Protein AF-A0A935RSI9-F1 (afdb_monomer_lite)

Radius of gyration: 25.26 Å; chains: 1; bounding box: 70×40×63 Å

Foldseek 3Di:
DDDPPPDDPDDDDDPQVVVLVLLLVLLVVLDDPPDDSLVCNLLSLLLLQLLLCVLVVPPCSVVVLVVCVVQQPDDPVSNVSSVVSNVVCCVPPVVPNWHFQDWPPSVDSVDIHTDIDHPVVCVVVVVPPPSHDPPPPDDDDPDDDDDDDDPPPDDPPPQKAFWKKKKKWFDPVLCVLQVDDTDIDIDTHHADPDPPDVVVVVCQVCVVVVVCVVCVPGDPVSDDPDDHVVVSVVGIDMDIDGGDTPNGRDDDDDD

pLDDT: mean 77.93, std 19.99, range [27.8, 98.25]

Structure (mmCIF, N/CA/C/O backbone):
data_AF-A0A935RSI9-F1
#
_entry.id   AF-A0A935RSI9-F1
#
loop_
_atom_site.group_PDB
_atom_site.id
_atom_site.type_symbol
_atom_site.label_atom_id
_atom_site.label_alt_id
_atom_site.label_comp_id
_atom_site.label_asym_id
_atom_site.label_entity_id
_atom_site.label_seq_id
_atom_site.pdbx_PDB_ins_code
_atom_site.Cartn_x
_atom_site.Cartn_y
_atom_site.Cartn_z
_atom_site.occupancy
_atom_site.B_iso_or_equiv
_atom_site.auth_seq_id
_atom_site.auth_comp_id
_atom_site.auth_asym_id
_atom_site.auth_atom_id
_atom_site.pdbx_PDB_model_num
ATOM 1 N N . MET A 1 1 ? 35.477 -0.754 -7.743 1.00 36.16 1 MET A N 1
ATOM 2 C CA . MET A 1 1 ? 34.354 -1.713 -7.75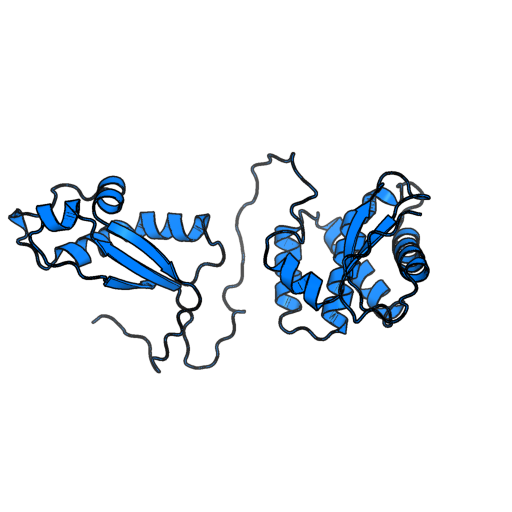9 1.00 36.16 1 MET A CA 1
ATOM 3 C C . MET A 1 1 ? 34.181 -2.275 -6.355 1.00 36.16 1 MET A C 1
ATOM 5 O O . MET A 1 1 ? 35.030 -3.040 -5.909 1.00 36.16 1 MET A O 1
ATOM 9 N N . LYS A 1 2 ? 33.167 -1.821 -5.616 1.00 27.80 2 LYS A N 1
ATOM 10 C CA . LYS A 1 2 ? 32.852 -2.337 -4.279 1.00 27.80 2 LYS A CA 1
ATOM 11 C C . LYS A 1 2 ? 31.510 -3.051 -4.405 1.00 27.80 2 LYS A C 1
ATOM 13 O O . LYS A 1 2 ? 30.514 -2.420 -4.710 1.00 27.80 2 LYS A O 1
ATOM 18 N N . ILE A 1 3 ? 31.543 -4.373 -4.294 1.00 38.75 3 ILE A N 1
ATOM 19 C CA . ILE A 1 3 ? 30.380 -5.244 -4.464 1.00 38.75 3 ILE A CA 1
ATOM 20 C C . ILE A 1 3 ? 29.791 -5.446 -3.072 1.00 38.75 3 ILE A C 1
ATOM 22 O O . ILE A 1 3 ? 30.442 -6.064 -2.223 1.00 38.75 3 ILE A O 1
ATOM 26 N N . VAL A 1 4 ? 28.599 -4.912 -2.816 1.00 37.00 4 VAL A N 1
ATOM 27 C CA . VAL A 1 4 ? 27.857 -5.230 -1.594 1.00 37.00 4 VAL A CA 1
ATOM 28 C C . VAL A 1 4 ? 27.140 -6.549 -1.853 1.00 37.00 4 VAL A C 1
ATOM 30 O O . VAL A 1 4 ? 26.146 -6.612 -2.561 1.00 37.00 4 VAL A O 1
ATOM 33 N N . LYS A 1 5 ? 27.712 -7.646 -1.346 1.00 44.94 5 LYS A N 1
ATOM 34 C CA . LYS A 1 5 ? 27.043 -8.949 -1.342 1.00 44.94 5 LYS A CA 1
ATOM 35 C C . LYS A 1 5 ? 26.021 -8.959 -0.206 1.00 44.94 5 LYS A C 1
ATOM 37 O O . LYS A 1 5 ? 26.388 -9.277 0.926 1.00 44.94 5 LYS A O 1
ATOM 42 N N . GLY A 1 6 ? 24.767 -8.636 -0.512 1.00 38.97 6 GLY A N 1
ATOM 43 C CA . GLY A 1 6 ? 23.625 -9.077 0.287 1.00 38.97 6 GLY A CA 1
ATOM 44 C C . GLY A 1 6 ? 23.599 -10.605 0.262 1.00 38.97 6 GLY A C 1
ATOM 45 O O . GLY A 1 6 ? 23.529 -11.232 -0.791 1.00 38.97 6 GLY A O 1
ATOM 46 N N . GLY A 1 7 ? 23.858 -11.234 1.403 1.00 42.31 7 GLY A N 1
ATOM 47 C CA . GLY A 1 7 ? 24.096 -12.669 1.466 1.00 42.31 7 GLY A CA 1
ATOM 48 C C . GLY A 1 7 ? 22.807 -13.481 1.436 1.00 42.31 7 GLY A C 1
ATOM 49 O O . GLY A 1 7 ? 22.055 -13.429 2.400 1.00 42.31 7 GLY A O 1
ATOM 50 N N . LYS A 1 8 ? 22.654 -14.356 0.436 1.00 39.78 8 LYS A N 1
ATOM 51 C CA . LYS A 1 8 ? 22.055 -15.697 0.575 1.00 39.78 8 LYS A CA 1
ATOM 52 C C . LYS A 1 8 ? 22.530 -16.617 -0.558 1.00 39.78 8 LYS A C 1
ATOM 54 O O . LYS A 1 8 ? 22.840 -16.194 -1.666 1.00 39.78 8 LYS A O 1
ATOM 59 N N . LYS A 1 9 ? 22.701 -17.898 -0.221 1.00 45.12 9 LYS A N 1
ATOM 60 C CA . LYS A 1 9 ? 23.201 -18.962 -1.105 1.00 45.12 9 LYS A CA 1
ATOM 61 C C . LYS A 1 9 ? 22.165 -19.252 -2.197 1.00 45.12 9 LYS A C 1
ATOM 63 O O . LYS A 1 9 ? 21.178 -19.912 -1.904 1.00 45.12 9 LYS A O 1
ATOM 68 N N . GLY A 1 10 ? 22.417 -18.804 -3.424 1.00 41.69 10 GLY A N 1
ATOM 69 C CA . GLY A 1 10 ? 21.566 -19.122 -4.577 1.00 41.69 10 GLY A CA 1
ATOM 70 C C . GLY A 1 10 ? 21.959 -18.435 -5.886 1.00 41.69 10 GLY A C 1
ATOM 71 O O . GLY A 1 10 ? 21.699 -18.989 -6.945 1.00 41.69 10 GLY A O 1
ATOM 72 N N . ALA A 1 11 ? 22.650 -17.291 -5.832 1.00 45.88 11 ALA A N 1
ATOM 73 C CA . ALA A 1 11 ? 23.103 -16.589 -7.033 1.00 45.88 11 ALA A CA 1
ATOM 74 C C . ALA A 1 11 ? 24.284 -17.320 -7.704 1.00 45.88 11 ALA A C 1
ATOM 76 O O . ALA A 1 11 ? 25.458 -17.043 -7.439 1.00 45.88 11 ALA A O 1
ATOM 77 N N . GLU A 1 12 ? 23.973 -18.294 -8.559 1.00 49.53 12 GLU A N 1
ATOM 78 C CA . GLU A 1 12 ? 24.876 -18.733 -9.622 1.00 49.53 12 GLU A CA 1
ATOM 79 C C . GLU A 1 12 ? 25.308 -17.502 -10.434 1.00 49.53 12 GLU A C 1
ATOM 81 O O . GLU A 1 12 ? 24.476 -16.660 -10.735 1.00 49.53 12 GLU A O 1
ATOM 86 N N . ASN A 1 13 ? 26.611 -17.375 -10.717 1.00 50.25 13 ASN A N 1
ATOM 87 C CA . ASN A 1 13 ? 27.292 -16.284 -11.435 1.00 50.25 13 ASN A CA 1
ATOM 88 C C . ASN A 1 13 ? 26.440 -15.518 -12.476 1.00 50.25 13 ASN A C 1
ATOM 90 O O . ASN A 1 13 ? 26.598 -15.719 -13.681 1.00 50.25 13 ASN A O 1
ATOM 94 N N . PHE A 1 14 ? 25.597 -14.584 -12.037 1.00 61.94 14 PHE A N 1
ATOM 95 C CA . PHE A 1 14 ? 25.000 -13.609 -12.935 1.00 61.94 14 PHE A CA 1
ATOM 96 C C . PHE A 1 14 ? 26.084 -12.609 -13.321 1.00 61.94 14 PHE A C 1
ATOM 98 O O . PHE A 1 14 ? 26.815 -12.094 -12.472 1.00 61.94 14 PHE A O 1
ATOM 105 N N . ASP A 1 15 ? 26.227 -12.360 -14.619 1.00 74.19 15 ASP A N 1
ATOM 106 C CA . ASP A 1 15 ? 27.158 -11.356 -15.108 1.00 74.19 15 ASP A CA 1
ATOM 107 C C . ASP A 1 15 ? 26.560 -9.963 -14.884 1.00 74.19 15 ASP A C 1
ATOM 109 O O . ASP A 1 15 ? 25.863 -9.419 -15.737 1.00 74.19 15 ASP A O 1
ATOM 113 N N . TYR A 1 16 ? 26.816 -9.381 -13.713 1.00 67.62 16 TYR A N 1
ATOM 114 C CA . TYR A 1 16 ? 26.380 -8.025 -13.360 1.00 67.62 16 TYR A CA 1
ATOM 115 C C . TYR A 1 16 ? 26.849 -6.969 -14.378 1.00 67.62 16 TYR A C 1
ATOM 117 O O . TYR A 1 16 ? 26.178 -5.952 -14.561 1.00 67.62 16 TYR A O 1
ATOM 125 N N . HIS A 1 17 ? 27.967 -7.207 -15.078 1.00 71.31 17 HIS A N 1
ATOM 126 C CA . HIS A 1 17 ? 28.436 -6.305 -16.129 1.00 71.31 17 HIS A CA 1
ATOM 127 C C . HIS A 1 17 ? 27.453 -6.273 -17.309 1.00 71.31 17 HIS A C 1
ATOM 129 O O . HIS A 1 17 ? 27.202 -5.204 -17.870 1.00 71.31 17 HIS A O 1
ATOM 135 N N . SER A 1 18 ? 26.834 -7.414 -17.624 1.00 86.81 18 SER A N 1
ATOM 136 C CA . SER A 1 18 ? 25.850 -7.525 -18.704 1.00 86.81 18 SER A CA 1
ATOM 137 C C . SER A 1 18 ? 24.551 -6.757 -18.425 1.00 86.81 18 SER A C 1
ATOM 139 O O . SER A 1 18 ? 23.967 -6.211 -19.359 1.00 86.81 18 SER A O 1
ATOM 141 N N . TYR A 1 19 ? 24.137 -6.622 -17.156 1.00 91.88 19 TYR A N 1
ATOM 142 C CA . TYR A 1 19 ? 22.948 -5.841 -16.777 1.00 91.88 19 TYR A CA 1
ATOM 143 C C . TYR A 1 19 ? 23.164 -4.341 -16.968 1.00 91.88 19 TYR A C 1
ATOM 145 O O . TYR A 1 19 ? 22.325 -3.679 -17.575 1.00 91.88 19 TYR A O 1
ATOM 153 N N . LYS A 1 20 ? 24.310 -3.804 -16.524 1.00 91.38 20 LYS A N 1
ATOM 154 C CA . LYS A 1 20 ? 24.647 -2.388 -16.749 1.00 91.38 20 LYS A CA 1
ATOM 155 C C . LYS A 1 20 ? 24.699 -2.064 -18.244 1.00 91.38 20 LYS A C 1
ATOM 157 O O . LYS A 1 20 ? 24.164 -1.044 -18.670 1.00 91.38 20 LYS A O 1
ATOM 162 N N . GLU A 1 21 ? 25.318 -2.928 -19.049 1.00 91.94 21 GLU A N 1
ATOM 163 C CA . GLU A 1 21 ? 25.386 -2.734 -20.503 1.00 91.94 21 GLU A CA 1
ATOM 164 C C . GLU A 1 21 ? 24.009 -2.802 -21.172 1.00 91.94 21 GLU A C 1
ATOM 166 O O . GLU A 1 21 ? 23.698 -1.968 -22.024 1.00 91.94 21 GLU A O 1
ATOM 171 N N . ALA A 1 22 ? 23.165 -3.758 -20.781 1.00 94.19 22 ALA A N 1
ATOM 172 C CA . ALA A 1 22 ? 21.802 -3.866 -21.290 1.00 94.19 22 ALA A CA 1
ATOM 173 C C . ALA A 1 22 ? 20.953 -2.642 -20.918 1.00 94.19 22 ALA A C 1
ATOM 175 O O . ALA A 1 22 ? 20.279 -2.083 -21.785 1.00 94.19 22 ALA A O 1
ATOM 176 N N . PHE A 1 23 ? 21.046 -2.175 -19.673 1.00 93.38 23 PHE A N 1
ATOM 177 C CA . PHE A 1 23 ? 20.362 -0.970 -19.210 1.00 93.38 23 PHE A CA 1
ATOM 178 C C . PHE A 1 23 ? 20.803 0.273 -20.000 1.00 93.38 23 PHE A C 1
ATOM 180 O O . PHE A 1 23 ? 19.971 1.004 -20.537 1.00 93.38 23 PHE A O 1
ATOM 187 N N . LEU A 1 24 ? 22.115 0.449 -20.196 1.00 90.94 24 LEU A N 1
ATOM 188 C CA . LEU A 1 24 ? 22.669 1.506 -21.051 1.00 90.94 24 LEU A CA 1
ATOM 189 C C . LEU A 1 24 ? 22.179 1.423 -22.501 1.00 90.94 24 LEU A C 1
ATOM 191 O O . LEU A 1 24 ? 21.976 2.455 -23.139 1.00 90.94 24 LEU A O 1
ATOM 195 N N . ASN A 1 25 ? 22.001 0.217 -23.043 1.00 91.88 25 ASN A N 1
ATOM 196 C CA . ASN A 1 25 ? 21.489 0.043 -24.401 1.00 91.88 25 ASN A CA 1
ATOM 197 C C . ASN A 1 25 ? 20.027 0.483 -24.529 1.00 91.88 25 ASN A C 1
ATOM 199 O O . ASN A 1 25 ? 19.666 1.035 -25.568 1.00 91.88 25 ASN A O 1
ATOM 203 N N . ILE A 1 26 ? 19.201 0.272 -23.499 1.00 92.69 26 ILE A N 1
ATOM 204 C CA . ILE A 1 26 ? 17.837 0.816 -23.460 1.00 92.69 26 ILE A CA 1
ATOM 205 C C . ILE A 1 26 ? 17.910 2.340 -23.447 1.00 92.69 26 ILE A C 1
ATOM 207 O O . ILE A 1 26 ? 17.354 2.978 -24.335 1.00 92.69 26 ILE A O 1
ATOM 211 N N . LEU A 1 27 ? 18.662 2.925 -22.514 1.00 91.00 27 LEU A N 1
ATOM 212 C CA . LEU A 1 27 ? 18.784 4.380 -22.405 1.00 91.00 27 LEU A CA 1
ATOM 213 C C . LEU A 1 27 ? 19.213 5.015 -23.732 1.00 91.00 27 LEU A C 1
ATOM 215 O O . LEU A 1 27 ? 18.520 5.885 -24.249 1.00 91.00 27 LEU A O 1
ATOM 219 N N . LYS A 1 28 ? 20.280 4.510 -24.360 1.00 89.81 28 LYS A N 1
ATOM 220 C CA . LYS A 1 28 ? 20.786 5.021 -25.647 1.00 89.81 28 LYS A CA 1
ATOM 221 C C . LYS A 1 28 ? 19.795 4.879 -26.802 1.00 89.81 28 LYS A C 1
ATOM 223 O O . LYS A 1 28 ? 19.818 5.699 -27.717 1.00 89.81 28 LYS A O 1
ATOM 228 N N . GLN A 1 29 ? 18.958 3.842 -26.793 1.00 91.88 29 GLN A N 1
ATOM 229 C CA . GLN A 1 29 ? 17.949 3.625 -27.831 1.00 91.88 29 GLN A CA 1
ATOM 230 C C . GLN A 1 29 ? 16.860 4.707 -27.805 1.00 91.88 29 GLN A C 1
ATOM 232 O O . GLN A 1 29 ? 16.327 5.061 -28.859 1.00 91.88 29 GLN A O 1
ATOM 237 N N . PHE A 1 30 ? 16.541 5.223 -26.618 1.00 88.94 30 PHE A N 1
ATOM 238 C CA . PHE A 1 30 ? 15.450 6.173 -26.397 1.00 88.94 30 PHE A CA 1
ATOM 239 C C . PHE A 1 30 ? 15.925 7.593 -26.054 1.00 88.94 30 PHE A C 1
ATOM 241 O O . PHE A 1 30 ? 15.125 8.528 -26.059 1.00 88.94 30 PHE A O 1
ATOM 248 N N . GLN A 1 31 ? 17.227 7.780 -25.832 1.00 84.12 31 GLN A N 1
ATOM 249 C CA . GLN A 1 31 ? 17.843 9.081 -25.615 1.00 84.12 31 GLN A CA 1
ATOM 250 C C . GLN A 1 31 ? 17.699 9.956 -26.864 1.00 84.12 31 GLN A C 1
ATOM 252 O O . GLN A 1 31 ? 18.129 9.608 -27.972 1.00 84.12 31 GLN A O 1
ATOM 257 N N . LYS A 1 32 ? 17.140 11.154 -26.691 1.00 75.00 32 LYS A N 1
ATOM 258 C CA . LYS A 1 32 ? 17.228 12.181 -27.727 1.00 75.00 32 LYS A CA 1
ATOM 259 C C . LYS A 1 32 ? 18.635 12.756 -27.748 1.00 75.00 32 LYS A C 1
ATOM 261 O O . LYS A 1 32 ? 19.222 13.014 -26.710 1.00 75.00 32 LYS A O 1
ATOM 266 N N . LYS A 1 33 ? 19.144 13.079 -28.940 1.00 60.97 33 LYS A N 1
ATOM 267 C CA . LYS A 1 33 ? 20.503 13.626 -29.144 1.00 60.97 33 LYS A CA 1
ATOM 268 C C . LYS A 1 33 ? 20.854 14.884 -28.324 1.00 60.97 33 LYS A C 1
ATOM 270 O O . LYS A 1 33 ? 22.019 15.265 -28.327 1.00 60.97 33 LYS A O 1
ATOM 275 N N . SER A 1 34 ? 19.878 15.559 -27.718 1.00 49.78 34 SER A N 1
ATOM 276 C CA . SER A 1 34 ? 20.039 16.806 -26.962 1.00 49.78 34 SER A CA 1
ATOM 277 C C . SER A 1 34 ? 19.825 16.671 -25.450 1.00 49.78 34 SER A C 1
ATOM 279 O O . SER A 1 34 ? 19.989 17.670 -24.761 1.00 49.78 34 SER A O 1
ATOM 281 N N . GLU A 1 35 ? 19.431 15.498 -24.952 1.00 64.50 35 GLU A N 1
ATOM 282 C CA . GLU A 1 35 ? 19.082 15.256 -23.542 1.00 64.50 35 GLU A CA 1
ATOM 283 C C . GLU A 1 35 ? 20.120 14.273 -22.946 1.00 64.50 35 GLU A C 1
ATOM 285 O O . GLU A 1 35 ? 20.476 13.297 -23.624 1.00 64.50 35 GLU A O 1
ATOM 290 N N . PRO A 1 36 ? 20.674 14.516 -21.741 1.00 60.72 36 PRO A N 1
ATOM 291 C CA . PRO A 1 36 ? 21.531 13.544 -21.065 1.00 60.72 36 PRO A CA 1
ATOM 292 C C . PRO A 1 36 ? 20.755 12.246 -20.790 1.00 60.72 36 PRO A C 1
ATOM 294 O O . PRO A 1 36 ? 19.542 12.245 -20.590 1.00 60.72 36 PRO A O 1
ATOM 297 N N . ALA A 1 37 ? 21.446 11.109 -20.825 1.00 61.34 37 ALA A N 1
ATOM 298 C CA . ALA A 1 37 ? 20.848 9.795 -20.609 1.00 61.34 37 ALA A CA 1
ATOM 299 C C . ALA A 1 37 ? 20.270 9.665 -19.192 1.00 61.34 37 ALA A C 1
ATOM 301 O O . ALA A 1 37 ? 19.309 8.919 -19.003 1.00 61.34 37 ALA A O 1
ATOM 302 N N . THR A 1 38 ? 20.828 10.412 -18.234 1.00 64.00 38 THR A N 1
ATOM 303 C CA . THR A 1 38 ? 20.414 10.447 -16.823 1.00 64.00 38 THR A CA 1
ATOM 304 C C . THR A 1 38 ? 18.968 10.895 -16.626 1.00 64.00 38 THR A C 1
ATOM 306 O O . THR A 1 38 ? 18.302 10.373 -15.736 1.00 64.00 38 THR A O 1
ATOM 309 N N . GLU A 1 39 ? 18.431 11.752 -17.505 1.00 71.12 39 GLU A N 1
ATOM 310 C CA . GLU A 1 39 ? 17.036 12.226 -17.424 1.00 71.12 39 GLU A CA 1
ATOM 311 C C . GLU A 1 39 ? 16.015 11.081 -17.480 1.00 71.12 39 GLU A C 1
ATOM 313 O O . GLU A 1 39 ? 14.921 11.197 -16.940 1.00 71.12 39 GLU A O 1
ATOM 318 N N . ASN A 1 40 ? 16.372 9.948 -18.093 1.00 83.31 40 ASN A N 1
ATOM 319 C CA . ASN A 1 40 ? 15.458 8.820 -18.268 1.00 83.31 40 ASN A CA 1
ATOM 320 C C . ASN A 1 40 ? 15.768 7.631 -17.347 1.00 83.31 40 ASN A C 1
ATOM 322 O O . ASN A 1 40 ? 15.228 6.547 -17.571 1.00 83.31 40 ASN A O 1
ATOM 326 N N . PHE A 1 41 ? 16.639 7.786 -16.343 1.00 89.56 41 PHE A N 1
ATOM 327 C CA . PHE A 1 41 ? 17.024 6.667 -15.473 1.00 89.56 41 PHE A CA 1
ATOM 328 C C . PHE A 1 41 ? 15.825 6.112 -14.709 1.00 89.56 41 PHE A C 1
ATOM 330 O O . PHE A 1 41 ? 15.586 4.909 -14.777 1.00 89.56 41 PHE A O 1
ATOM 337 N N . HIS A 1 42 ? 15.035 6.978 -14.071 1.00 88.50 42 HIS A N 1
ATOM 338 C CA . HIS A 1 42 ? 13.844 6.565 -13.327 1.00 88.50 42 HIS A CA 1
ATOM 339 C C . HIS A 1 42 ? 12.842 5.821 -14.238 1.00 88.50 42 HIS A C 1
ATOM 341 O O . HIS A 1 42 ? 12.461 4.685 -13.950 1.00 88.50 42 HIS A O 1
ATOM 347 N N . VAL A 1 43 ? 12.526 6.378 -15.419 1.00 91.88 43 VAL A N 1
ATOM 348 C CA . VAL A 1 43 ? 11.653 5.742 -16.427 1.00 91.88 43 VAL A CA 1
ATOM 349 C C . VAL A 1 43 ? 12.188 4.371 -16.852 1.00 91.88 43 VAL A C 1
ATOM 351 O O . VAL A 1 43 ? 11.430 3.405 -16.967 1.00 91.88 43 VAL A O 1
ATOM 354 N N . ALA A 1 44 ? 13.498 4.267 -17.084 1.00 93.69 44 ALA A N 1
ATOM 355 C CA . ALA A 1 44 ? 14.133 3.035 -17.528 1.00 93.69 44 ALA A CA 1
ATOM 356 C C . ALA A 1 44 ? 14.161 1.958 -16.433 1.00 93.69 44 ALA A C 1
ATOM 358 O O . ALA A 1 44 ? 14.014 0.779 -16.761 1.00 93.69 44 ALA A O 1
ATOM 359 N N . VAL A 1 45 ? 14.318 2.330 -15.155 1.00 94.19 45 VAL A N 1
ATOM 360 C CA . VAL A 1 45 ? 14.218 1.400 -14.013 1.00 94.19 45 VAL A CA 1
ATOM 361 C C . VAL A 1 45 ? 12.813 0.819 -13.931 1.00 94.19 45 VAL A C 1
ATOM 363 O O . VAL A 1 45 ? 12.655 -0.405 -13.931 1.00 94.19 45 VAL A O 1
ATOM 366 N N . ILE A 1 46 ? 11.795 1.683 -13.962 1.00 93.31 46 ILE A N 1
ATOM 367 C CA . ILE A 1 46 ? 10.386 1.271 -13.955 1.00 93.31 46 ILE A CA 1
ATOM 368 C C . ILE A 1 46 ? 10.118 0.318 -15.128 1.00 93.31 46 ILE A C 1
ATOM 370 O O . ILE A 1 46 ? 9.621 -0.795 -14.936 1.00 93.31 46 ILE A O 1
ATOM 374 N N . ALA A 1 47 ? 10.534 0.698 -16.340 1.00 95.12 47 ALA A N 1
ATOM 375 C CA . ALA A 1 47 ? 10.360 -0.128 -17.532 1.00 95.12 47 ALA A CA 1
ATOM 376 C C . ALA A 1 47 ? 11.079 -1.486 -17.434 1.00 95.12 47 ALA A C 1
ATOM 378 O O . ALA A 1 47 ? 10.561 -2.515 -17.886 1.00 95.12 47 ALA A O 1
ATOM 379 N N . TRP A 1 48 ? 12.276 -1.514 -16.843 1.00 96.25 48 TRP A N 1
ATOM 380 C CA . TRP A 1 48 ? 13.038 -2.743 -16.643 1.00 96.25 48 TRP A CA 1
ATOM 381 C C . TRP A 1 48 ? 12.294 -3.722 -15.736 1.00 96.25 48 TRP A C 1
ATOM 383 O O . TRP A 1 48 ? 12.136 -4.899 -16.094 1.00 96.25 48 TRP A O 1
ATOM 393 N N . ASN A 1 49 ? 11.820 -3.224 -14.593 1.00 95.00 49 ASN A N 1
ATOM 394 C CA . ASN A 1 49 ? 11.147 -4.010 -13.565 1.00 95.00 49 ASN A CA 1
ATOM 395 C C . ASN A 1 49 ? 9.772 -4.490 -14.039 1.00 95.00 49 ASN A C 1
ATOM 397 O O . ASN A 1 49 ? 9.495 -5.687 -13.972 1.00 95.00 49 ASN A O 1
ATOM 401 N N . ILE A 1 50 ? 8.965 -3.619 -14.650 1.00 94.00 50 ILE A N 1
ATOM 402 C CA . ILE A 1 50 ? 7.685 -4.008 -15.265 1.00 94.00 50 ILE A CA 1
ATOM 403 C C . ILE A 1 50 ? 7.890 -5.079 -16.338 1.00 94.00 50 ILE A C 1
ATOM 405 O O . ILE A 1 50 ? 7.152 -6.067 -16.394 1.00 94.00 50 ILE A O 1
ATOM 409 N N . GLY A 1 51 ? 8.915 -4.931 -17.181 1.00 95.00 51 GLY A N 1
ATOM 410 C CA . GLY A 1 51 ? 9.209 -5.934 -18.196 1.00 95.00 51 GLY A CA 1
ATOM 411 C C . GLY A 1 51 ? 9.592 -7.293 -17.604 1.00 95.00 51 GLY A C 1
ATOM 412 O O . GLY A 1 51 ? 9.187 -8.317 -18.153 1.00 95.00 51 GLY A O 1
ATOM 413 N N . ASN A 1 52 ? 10.295 -7.329 -16.468 1.00 94.06 52 ASN A N 1
ATOM 414 C CA . ASN A 1 52 ? 10.564 -8.577 -15.745 1.00 94.06 52 ASN A CA 1
ATOM 415 C C . ASN A 1 52 ? 9.294 -9.252 -15.244 1.00 94.06 52 ASN A C 1
ATOM 417 O O . ASN A 1 52 ? 9.108 -10.446 -15.483 1.00 94.06 52 ASN A O 1
ATOM 421 N N . ILE A 1 53 ? 8.408 -8.484 -14.617 1.00 91.19 53 ILE A N 1
ATOM 422 C CA . ILE A 1 53 ? 7.144 -8.988 -14.067 1.00 91.19 53 ILE A CA 1
ATOM 423 C C . ILE A 1 53 ? 6.302 -9.600 -15.185 1.00 91.19 53 ILE A C 1
ATOM 425 O O . ILE A 1 53 ? 5.832 -10.735 -15.064 1.00 91.19 53 ILE A O 1
ATOM 429 N N . LYS A 1 54 ? 6.204 -8.901 -16.325 1.00 92.25 54 LYS A N 1
ATOM 430 C CA . LYS A 1 54 ? 5.487 -9.398 -17.505 1.00 92.25 54 LYS A CA 1
ATOM 431 C C . LYS A 1 54 ? 6.044 -10.726 -18.010 1.00 92.25 54 LYS A C 1
ATOM 433 O O . LYS A 1 54 ? 5.283 -11.634 -18.333 1.00 92.25 54 LYS A O 1
ATOM 438 N N . MET A 1 55 ? 7.367 -10.848 -18.104 1.00 91.62 55 MET A N 1
ATOM 439 C CA . MET A 1 55 ? 8.014 -12.067 -18.601 1.00 91.62 55 MET A CA 1
ATOM 440 C C . MET A 1 55 ? 7.900 -13.244 -17.637 1.00 91.62 55 MET A C 1
ATOM 442 O O . MET A 1 55 ? 7.864 -14.388 -18.084 1.00 91.62 55 MET A O 1
ATOM 446 N N . GLN A 1 56 ? 7.856 -12.974 -16.334 1.00 86.88 56 GLN A N 1
ATOM 447 C CA . GLN A 1 56 ? 7.707 -14.001 -15.305 1.00 86.88 56 GLN A CA 1
ATOM 448 C C . GLN A 1 56 ? 6.256 -14.486 -15.168 1.00 86.88 56 GLN A C 1
ATOM 450 O O . GLN A 1 56 ? 6.007 -15.474 -14.482 1.00 86.88 56 GLN A O 1
ATOM 455 N N . GLY A 1 57 ? 5.309 -13.847 -15.866 1.00 86.31 57 GLY A N 1
ATOM 456 C CA . GLY A 1 57 ? 3.910 -14.265 -15.890 1.00 86.31 57 GLY A CA 1
ATOM 457 C C . GLY A 1 57 ? 3.213 -14.055 -14.551 1.00 86.31 57 GLY A C 1
ATOM 458 O O . GLY A 1 57 ? 2.332 -14.836 -14.194 1.00 86.31 57 GLY A O 1
ATOM 459 N N . VAL A 1 58 ? 3.631 -13.031 -13.801 1.00 79.25 58 VAL A N 1
ATOM 460 C CA . VAL A 1 58 ? 3.004 -12.676 -12.527 1.00 79.25 58 VAL A CA 1
ATOM 461 C C . VAL A 1 58 ? 1.545 -12.276 -12.791 1.00 79.25 58 VAL A C 1
ATOM 463 O O . VAL A 1 58 ? 1.302 -11.415 -13.644 1.00 79.25 58 VAL A O 1
ATOM 466 N N . PRO A 1 59 ? 0.565 -12.899 -12.111 1.00 78.19 59 PRO A N 1
ATOM 467 C CA . PRO A 1 59 ? -0.835 -12.503 -12.218 1.00 78.19 59 PRO A CA 1
ATOM 468 C C . PRO A 1 59 ? -1.038 -11.032 -11.831 1.00 78.19 59 PRO A C 1
ATOM 470 O O . PRO A 1 59 ? -0.365 -10.534 -10.935 1.00 78.19 59 PRO A O 1
ATOM 473 N N . GLY A 1 60 ? -1.985 -10.347 -12.478 1.00 75.69 60 GLY A N 1
ATOM 474 C CA . GLY A 1 60 ? -2.286 -8.943 -12.169 1.00 75.69 60 GLY A CA 1
ATOM 475 C C . GLY A 1 60 ? -1.338 -7.934 -12.822 1.00 75.69 60 GLY A C 1
ATOM 476 O O . GLY A 1 60 ? -1.204 -6.816 -12.334 1.00 75.69 60 GLY A O 1
ATOM 477 N N . PHE A 1 61 ? -0.689 -8.298 -13.932 1.00 81.19 61 PHE A N 1
ATOM 478 C CA . PHE A 1 61 ? 0.171 -7.382 -14.684 1.00 81.19 61 PHE A CA 1
ATOM 479 C C . PHE A 1 61 ? -0.563 -6.100 -15.114 1.00 81.19 61 PHE A C 1
ATOM 481 O O . PHE A 1 61 ? 0.002 -5.011 -15.043 1.00 81.19 61 PHE A O 1
ATOM 488 N N . GLU A 1 62 ? -1.822 -6.215 -15.541 1.00 82.00 62 GLU A N 1
ATOM 489 C CA . GLU A 1 62 ? -2.657 -5.074 -15.921 1.00 82.00 62 GLU A CA 1
ATOM 490 C C . GLU A 1 62 ? -2.905 -4.133 -14.737 1.00 82.00 62 GLU A C 1
ATOM 492 O O . GLU A 1 62 ? -2.800 -2.920 -14.895 1.00 82.00 62 GLU A O 1
ATOM 497 N N . PHE A 1 63 ? -3.166 -4.694 -13.552 1.00 77.31 63 PHE A N 1
ATOM 498 C CA . PHE A 1 63 ? -3.334 -3.920 -12.325 1.00 77.31 63 PHE A CA 1
ATOM 499 C C . PHE A 1 63 ? -2.041 -3.188 -11.960 1.00 77.31 63 PHE A C 1
ATOM 501 O O . PHE A 1 63 ? -2.062 -1.980 -11.770 1.00 77.31 63 PHE A O 1
ATOM 508 N N . LEU A 1 64 ? -0.899 -3.883 -11.979 1.00 81.75 64 LEU A N 1
ATOM 509 C CA . LEU A 1 64 ? 0.401 -3.264 -11.714 1.00 81.75 64 LEU A CA 1
ATOM 510 C C . LEU A 1 64 ? 0.713 -2.118 -12.687 1.00 81.75 64 LEU A C 1
ATOM 512 O O . LEU A 1 64 ? 1.263 -1.096 -12.278 1.00 81.75 64 LEU A O 1
ATOM 516 N N . MET A 1 65 ? 0.389 -2.284 -13.972 1.00 84.75 65 MET A N 1
ATOM 517 C CA . MET A 1 65 ? 0.541 -1.217 -14.960 1.00 84.75 65 MET A CA 1
ATOM 518 C C . MET A 1 65 ? -0.296 0.005 -14.580 1.00 84.75 65 MET A C 1
ATOM 520 O O . MET A 1 65 ? 0.215 1.119 -14.640 1.00 84.75 65 MET A O 1
ATOM 524 N N . GLU A 1 66 ? -1.548 -0.179 -14.165 1.00 81.69 66 GLU A N 1
ATOM 525 C CA . GLU A 1 66 ? -2.389 0.950 -13.763 1.00 81.69 66 GLU A CA 1
ATOM 526 C C . GLU A 1 66 ? -1.893 1.593 -12.461 1.00 81.69 66 GLU A C 1
ATOM 528 O O . GLU A 1 66 ? -1.715 2.806 -12.428 1.00 81.69 66 GLU A O 1
ATOM 533 N N . THR A 1 67 ? -1.542 0.801 -11.441 1.00 81.44 67 THR A N 1
ATOM 534 C CA . THR A 1 67 ? -0.960 1.318 -10.190 1.00 81.44 67 THR A CA 1
ATOM 535 C C . THR A 1 67 ? 0.321 2.097 -10.453 1.00 81.44 67 THR A C 1
ATOM 537 O O . THR A 1 67 ? 0.494 3.190 -9.927 1.00 81.44 67 THR A O 1
ATOM 540 N N . THR A 1 68 ? 1.204 1.589 -11.320 1.00 84.00 68 THR A N 1
ATOM 541 C CA . THR A 1 68 ? 2.431 2.317 -11.668 1.00 84.00 68 THR A CA 1
ATOM 542 C C . THR A 1 68 ? 2.088 3.638 -12.345 1.00 84.00 68 THR A C 1
ATOM 544 O O . THR A 1 68 ? 2.706 4.655 -12.047 1.00 84.00 68 THR A O 1
ATOM 547 N N . LYS A 1 69 ? 1.100 3.661 -13.244 1.00 83.69 69 LYS A N 1
ATOM 548 C CA . LYS A 1 69 ? 0.676 4.890 -13.926 1.00 83.69 69 LYS A CA 1
ATOM 549 C C . LYS A 1 69 ? 0.206 5.961 -12.947 1.00 83.69 69 LYS A C 1
ATOM 551 O O . LYS A 1 69 ? 0.473 7.132 -13.191 1.00 83.69 69 LYS A O 1
ATOM 556 N N . THR A 1 70 ? -0.472 5.561 -11.874 1.00 81.38 70 THR A N 1
ATOM 557 C CA . THR A 1 70 ? -0.981 6.483 -10.855 1.00 81.38 70 THR A CA 1
ATOM 558 C C 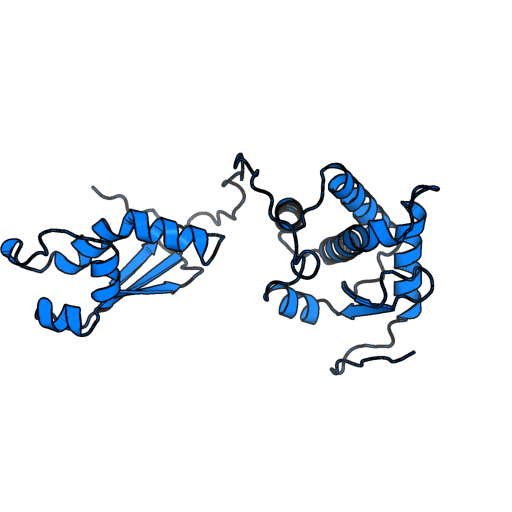. THR A 1 70 ? 0.078 6.875 -9.826 1.00 81.38 70 THR A C 1
ATOM 560 O O . THR A 1 70 ? 0.097 8.026 -9.413 1.00 81.38 70 THR A O 1
ATOM 563 N N . SER A 1 71 ? 0.971 5.961 -9.426 1.00 80.50 71 SER A N 1
ATOM 564 C CA . SER A 1 71 ? 1.896 6.185 -8.302 1.00 80.50 71 SER A CA 1
ATOM 565 C C . SER A 1 71 ? 3.289 6.681 -8.695 1.00 80.50 71 SER A C 1
ATOM 567 O O . SER A 1 71 ? 4.008 7.192 -7.852 1.00 80.50 71 SER A O 1
ATOM 569 N N . SER A 1 72 ? 3.712 6.517 -9.951 1.00 78.31 72 SER A N 1
ATOM 570 C CA . SER A 1 72 ? 5.101 6.800 -10.363 1.00 78.31 72 SER A CA 1
ATOM 571 C C . SER A 1 72 ? 5.427 8.274 -10.619 1.00 78.31 72 SER A C 1
ATOM 573 O O . SER A 1 72 ? 6.550 8.570 -11.016 1.00 78.31 72 SER A O 1
ATOM 575 N N . GLY A 1 73 ? 4.452 9.183 -10.513 1.00 82.56 73 GLY A N 1
ATOM 576 C CA . GLY A 1 73 ? 4.634 10.603 -10.849 1.00 82.56 73 GLY A CA 1
ATOM 577 C C . GLY A 1 73 ? 4.916 10.886 -12.336 1.00 82.56 73 GLY A C 1
ATOM 578 O O . GLY A 1 73 ? 5.125 12.034 -12.721 1.00 82.56 73 GLY A O 1
ATOM 579 N N . LEU A 1 74 ? 4.909 9.865 -13.206 1.00 82.62 74 LEU A N 1
ATOM 580 C CA . LEU A 1 74 ? 5.283 10.016 -14.611 1.00 82.62 74 LEU A CA 1
ATOM 581 C C . LEU A 1 74 ? 4.291 10.893 -15.381 1.00 82.62 74 LEU A C 1
ATOM 583 O O . LEU A 1 74 ? 3.083 10.642 -15.422 1.00 82.62 74 LEU A O 1
ATOM 587 N N . THR A 1 75 ? 4.813 11.851 -16.147 1.00 87.31 75 THR A N 1
ATOM 588 C CA . THR A 1 75 ? 3.994 12.598 -17.104 1.00 87.31 75 THR A CA 1
ATOM 589 C C . THR A 1 75 ? 3.454 11.670 -18.197 1.00 87.31 75 THR A C 1
ATOM 591 O O . THR A 1 75 ? 4.037 10.641 -18.538 1.00 87.31 75 THR A O 1
ATOM 594 N N . LYS A 1 76 ? 2.387 12.082 -18.894 1.00 85.94 76 LYS A N 1
ATOM 595 C CA . LYS A 1 76 ? 1.837 11.329 -20.043 1.00 85.94 76 LYS A CA 1
ATOM 596 C C . LYS A 1 76 ? 2.883 10.974 -21.114 1.00 85.94 76 LYS A C 1
ATOM 598 O O . LYS A 1 76 ? 2.754 9.961 -21.805 1.00 85.94 76 LYS A O 1
ATOM 603 N N . LYS A 1 77 ? 3.895 11.829 -21.300 1.00 87.19 77 LYS A N 1
ATOM 604 C CA . LYS A 1 77 ? 4.986 11.600 -22.257 1.00 87.19 77 LYS A CA 1
ATOM 605 C C . LYS A 1 77 ? 5.947 10.528 -21.741 1.00 87.19 77 LYS A C 1
ATOM 607 O O . LYS A 1 77 ? 6.320 9.655 -22.523 1.00 87.19 77 LYS A O 1
ATOM 612 N N . GLU A 1 78 ? 6.323 10.585 -20.468 1.00 88.19 78 GLU A N 1
ATOM 613 C CA . GLU A 1 78 ? 7.193 9.585 -19.839 1.00 88.19 78 GLU A CA 1
ATOM 614 C C . GLU A 1 78 ? 6.493 8.241 -19.698 1.00 88.19 78 GLU A C 1
ATOM 616 O O . GLU A 1 78 ? 7.100 7.219 -19.987 1.00 88.19 78 GLU A O 1
ATOM 621 N N . TRP A 1 79 ? 5.195 8.230 -19.395 1.00 89.06 79 TRP A N 1
ATOM 622 C CA . TRP A 1 79 ? 4.388 7.013 -19.386 1.00 89.06 79 TRP A CA 1
ATOM 623 C C . TRP A 1 79 ? 4.447 6.278 -20.728 1.00 89.06 79 TRP A C 1
ATOM 625 O O . TRP A 1 79 ? 4.707 5.076 -20.796 1.00 89.06 79 TRP A O 1
ATOM 635 N N . LYS A 1 80 ? 4.266 7.012 -21.832 1.00 90.00 80 LYS A N 1
ATOM 636 C CA . LYS A 1 80 ? 4.379 6.436 -23.175 1.00 90.00 80 LYS A CA 1
ATOM 637 C C . LYS A 1 80 ? 5.797 5.924 -23.454 1.00 90.00 80 LYS A C 1
ATOM 639 O O . LYS A 1 80 ? 5.951 4.848 -24.026 1.00 90.00 80 LYS A O 1
ATOM 644 N N . LEU A 1 81 ? 6.820 6.676 -23.047 1.00 91.62 81 LEU A N 1
ATOM 645 C CA . LEU A 1 81 ? 8.217 6.261 -23.183 1.00 91.62 81 LEU A CA 1
ATOM 646 C C . LEU A 1 81 ? 8.508 4.980 -22.386 1.00 91.62 81 LEU A C 1
ATOM 648 O O . LEU A 1 81 ? 9.131 4.064 -22.918 1.00 91.62 81 LEU A O 1
ATOM 652 N N . MET A 1 82 ? 8.010 4.888 -21.153 1.00 94.06 82 MET A N 1
ATOM 653 C CA . MET A 1 82 ? 8.117 3.713 -20.291 1.00 94.06 82 MET A CA 1
ATOM 654 C C . MET A 1 82 ? 7.530 2.480 -20.986 1.00 94.06 82 MET A C 1
ATOM 656 O O . MET A 1 82 ? 8.203 1.456 -21.086 1.00 94.06 82 MET A O 1
ATOM 660 N N . GLN A 1 83 ? 6.325 2.589 -21.561 1.00 94.00 83 GLN A N 1
ATOM 661 C CA . GLN A 1 83 ? 5.692 1.492 -22.305 1.00 94.00 83 GLN A CA 1
ATOM 662 C C . GLN A 1 83 ? 6.548 1.019 -23.495 1.00 94.00 83 GLN A C 1
ATOM 664 O O . GLN A 1 83 ? 6.742 -0.184 -23.684 1.00 94.00 83 GLN A O 1
ATOM 669 N N . GLU A 1 84 ? 7.110 1.951 -24.271 1.00 95.25 84 GLU A N 1
ATOM 670 C CA . GLU A 1 84 ? 8.010 1.629 -25.387 1.00 95.25 84 GLU A CA 1
ATOM 671 C C . GLU A 1 84 ? 9.308 0.948 -24.898 1.00 95.25 84 GLU A C 1
ATOM 673 O O . GLU A 1 84 ? 9.784 -0.019 -25.509 1.00 95.25 84 GLU A O 1
ATOM 678 N N . MET A 1 85 ? 9.858 1.395 -23.763 1.00 95.81 85 MET A N 1
ATOM 679 C CA . MET A 1 85 ? 11.026 0.783 -23.125 1.00 95.81 85 MET A CA 1
ATOM 680 C C . MET A 1 85 ? 10.733 -0.632 -22.607 1.00 95.81 85 MET A C 1
ATOM 682 O O . MET A 1 85 ? 11.574 -1.515 -22.790 1.00 95.81 85 MET A O 1
ATOM 686 N N . VAL A 1 86 ? 9.552 -0.883 -22.025 1.00 95.19 86 VAL A N 1
ATOM 687 C CA . VAL A 1 86 ? 9.114 -2.223 -21.582 1.00 95.19 86 VAL A CA 1
ATOM 688 C C . VAL A 1 86 ? 9.111 -3.193 -22.760 1.00 95.19 86 VAL A C 1
ATOM 690 O O . VAL A 1 86 ? 9.697 -4.276 -22.680 1.00 95.19 86 VAL A O 1
ATOM 693 N N . GLU A 1 87 ? 8.492 -2.810 -23.878 1.00 95.88 87 GLU A N 1
ATOM 694 C CA . GLU A 1 87 ? 8.432 -3.651 -25.077 1.00 95.88 87 GLU A CA 1
ATOM 695 C C . GLU A 1 87 ? 9.826 -3.951 -25.635 1.00 95.88 87 GLU A C 1
ATOM 697 O O . GLU A 1 87 ? 10.145 -5.105 -25.947 1.00 95.88 87 GLU A O 1
ATOM 702 N N . TYR A 1 88 ? 10.680 -2.928 -25.723 1.00 96.25 88 TYR A N 1
ATOM 703 C CA . TYR A 1 88 ? 12.059 -3.091 -26.173 1.00 96.25 88 TYR A CA 1
ATOM 704 C C . TYR A 1 88 ? 12.843 -4.025 -25.244 1.00 96.25 88 TYR A C 1
ATOM 706 O O . TYR A 1 88 ? 13.507 -4.959 -25.705 1.00 96.25 88 TYR A O 1
ATOM 714 N N . ARG A 1 89 ? 12.714 -3.837 -23.930 1.00 94.75 89 ARG A N 1
ATOM 715 C CA . ARG A 1 89 ? 13.378 -4.654 -22.915 1.00 94.75 89 ARG A CA 1
ATOM 716 C C . ARG A 1 89 ? 12.962 -6.120 -22.988 1.00 94.75 89 ARG A C 1
ATOM 718 O O . ARG A 1 89 ? 13.822 -6.999 -22.942 1.00 94.75 89 ARG A O 1
ATOM 725 N N . ILE A 1 90 ? 11.671 -6.405 -23.144 1.00 95.25 90 ILE A N 1
ATOM 726 C CA . ILE A 1 90 ? 11.164 -7.780 -23.292 1.00 95.25 90 ILE A CA 1
ATOM 727 C C . ILE A 1 90 ? 11.698 -8.417 -24.575 1.00 95.25 90 ILE A C 1
ATOM 729 O O . ILE A 1 90 ? 12.106 -9.576 -24.572 1.00 95.25 90 ILE A O 1
ATOM 733 N N . LYS A 1 91 ? 11.730 -7.659 -25.673 1.00 96.69 91 LYS A N 1
ATOM 734 C CA . LYS A 1 91 ? 12.170 -8.161 -26.977 1.00 96.69 91 LYS A CA 1
ATOM 735 C C . LYS A 1 91 ? 13.669 -8.462 -27.035 1.00 96.69 91 LYS A C 1
ATOM 737 O O . LYS A 1 91 ? 14.064 -9.403 -27.721 1.00 96.69 91 LYS A O 1
ATOM 742 N N . HIS A 1 92 ? 14.495 -7.652 -26.374 1.00 96.25 92 HIS A N 1
ATOM 743 C CA . HIS A 1 92 ? 15.952 -7.690 -26.536 1.00 96.25 92 HIS A CA 1
ATOM 744 C C . HIS A 1 92 ? 16.706 -8.313 -25.355 1.00 96.25 92 HIS A C 1
ATOM 746 O O . HIS A 1 92 ? 17.807 -8.821 -25.558 1.00 96.25 92 HIS A O 1
ATOM 752 N N . PHE A 1 93 ? 16.121 -8.324 -24.153 1.00 95.12 93 PHE A N 1
ATOM 753 C CA . PHE A 1 93 ? 16.787 -8.760 -22.917 1.00 95.12 93 PHE A CA 1
ATOM 754 C C . PHE A 1 93 ? 15.942 -9.776 -22.134 1.00 95.12 93 PHE A C 1
ATOM 756 O O . PHE A 1 93 ? 15.861 -9.741 -20.904 1.00 95.12 93 PHE A O 1
ATOM 763 N N . SER A 1 94 ? 15.281 -10.699 -22.838 1.00 92.88 94 SER A N 1
ATOM 764 C CA . SER A 1 94 ? 14.364 -11.670 -22.223 1.00 92.88 94 SER A CA 1
ATOM 765 C C . SER A 1 94 ? 15.035 -12.684 -21.289 1.00 92.88 94 SER A C 1
ATOM 767 O O . SER A 1 94 ? 14.368 -13.346 -20.504 1.00 92.88 94 SER A O 1
ATOM 769 N N . ASN A 1 95 ? 16.356 -12.829 -21.379 1.00 92.56 95 ASN A N 1
ATOM 770 C CA . ASN A 1 95 ? 17.170 -13.745 -20.580 1.00 92.56 95 ASN A CA 1
ATOM 771 C C . ASN A 1 95 ? 17.754 -13.104 -19.308 1.00 92.56 95 ASN A C 1
ATOM 773 O O . ASN A 1 95 ? 18.594 -13.722 -18.657 1.00 92.56 95 ASN A O 1
ATOM 777 N N . MET A 1 96 ? 17.351 -11.878 -18.974 1.00 94.50 96 MET A N 1
ATOM 778 C CA . MET A 1 96 ? 17.836 -11.131 -17.813 1.00 94.50 96 MET A CA 1
ATOM 779 C C . MET A 1 96 ? 16.701 -10.957 -16.795 1.00 94.50 96 MET A C 1
ATOM 781 O O . MET A 1 96 ? 16.004 -9.952 -16.871 1.00 94.50 96 MET A O 1
ATOM 785 N N . PRO A 1 97 ? 16.453 -11.931 -15.897 1.00 93.69 97 PRO A N 1
ATOM 786 C CA . PRO A 1 97 ? 15.265 -11.940 -15.038 1.00 93.69 97 PRO A CA 1
ATOM 787 C C . PRO A 1 97 ? 15.381 -11.092 -13.760 1.00 93.69 97 PRO A C 1
ATOM 789 O O . PRO A 1 97 ? 14.411 -11.018 -13.013 1.00 93.69 97 PRO A O 1
ATOM 792 N N . LEU A 1 98 ? 16.550 -10.514 -13.461 1.00 94.06 98 LEU A N 1
ATOM 793 C CA . LEU A 1 98 ? 16.774 -9.766 -12.218 1.00 94.06 98 LEU A CA 1
ATOM 794 C C . LEU A 1 98 ? 16.259 -8.330 -12.321 1.00 94.06 98 LEU A C 1
ATOM 796 O O . LEU A 1 98 ? 16.260 -7.727 -13.403 1.00 94.06 98 LEU A O 1
ATOM 800 N N . PHE A 1 99 ? 15.848 -7.795 -11.180 1.00 94.12 99 PHE A N 1
ATOM 801 C CA . PHE A 1 99 ? 15.254 -6.475 -11.004 1.00 94.12 99 PHE A CA 1
ATOM 802 C C . PHE A 1 99 ? 16.318 -5.443 -10.660 1.00 94.12 99 PHE A C 1
ATOM 804 O O . PHE A 1 99 ? 17.351 -5.799 -10.101 1.00 94.12 99 PHE A O 1
ATOM 811 N N . ILE A 1 100 ? 16.070 -4.178 -10.991 1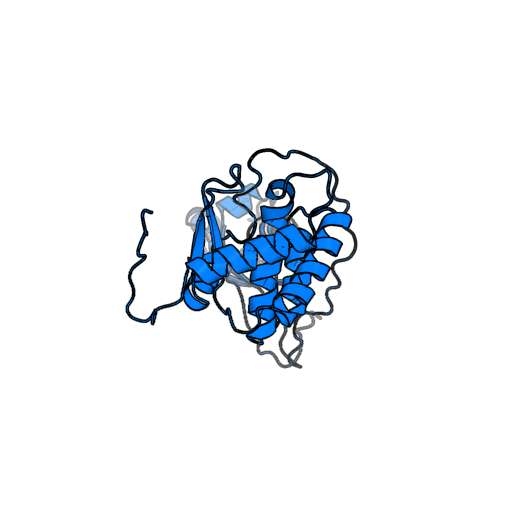.00 93.81 100 ILE A N 1
ATOM 812 C CA . ILE A 1 100 ? 16.904 -3.053 -10.564 1.00 93.81 100 ILE A CA 1
ATOM 813 C C . ILE A 1 100 ? 16.250 -2.453 -9.327 1.00 93.81 100 ILE A C 1
ATOM 815 O O . ILE A 1 100 ? 15.108 -2.006 -9.400 1.00 93.81 100 ILE A O 1
ATOM 819 N N . LYS A 1 101 ? 16.973 -2.474 -8.213 1.00 90.19 101 LYS A N 1
ATOM 820 C CA . LYS A 1 101 ? 16.545 -1.894 -6.943 1.00 90.19 101 LYS A CA 1
ATOM 821 C C . LYS A 1 101 ? 16.913 -0.420 -6.858 1.00 90.19 101 LYS A C 1
ATOM 823 O O . LYS A 1 101 ? 16.059 0.405 -6.588 1.00 90.19 101 LYS A O 1
ATOM 828 N N . ASP A 1 102 ? 18.179 -0.109 -7.119 1.00 88.00 102 ASP A N 1
ATOM 829 C CA . ASP A 1 102 ? 18.721 1.239 -6.959 1.00 88.00 102 ASP A CA 1
ATOM 830 C C . ASP A 1 102 ? 19.817 1.526 -8.001 1.00 88.00 102 ASP A C 1
ATOM 832 O O . ASP A 1 102 ? 20.452 0.610 -8.549 1.00 88.00 102 ASP A O 1
ATOM 836 N N . ILE A 1 103 ? 20.043 2.811 -8.275 1.00 88.31 103 ILE A N 1
ATOM 837 C CA . ILE A 1 103 ? 21.122 3.325 -9.114 1.00 88.31 103 ILE A CA 1
ATOM 838 C C . ILE A 1 103 ? 21.982 4.293 -8.304 1.00 88.31 103 ILE A C 1
ATOM 840 O O . ILE A 1 103 ? 21.632 5.448 -8.080 1.00 88.31 103 ILE A O 1
ATOM 844 N N . GLN A 1 104 ? 23.202 3.872 -7.982 1.00 87.31 104 GLN A N 1
ATOM 845 C CA . GLN A 1 104 ? 24.161 4.743 -7.305 1.00 87.31 104 GLN A CA 1
ATOM 846 C C . GLN A 1 104 ? 24.965 5.560 -8.316 1.00 87.31 104 GLN A C 1
ATOM 848 O O . GLN A 1 104 ? 25.449 5.022 -9.316 1.00 87.31 104 GLN A O 1
ATOM 853 N N . ASN A 1 105 ? 25.203 6.834 -7.990 1.00 84.88 105 ASN A N 1
ATOM 854 C CA . ASN A 1 105 ? 25.867 7.820 -8.853 1.00 84.88 105 ASN A CA 1
ATOM 855 C C . ASN A 1 105 ? 25.117 8.040 -10.178 1.00 84.88 105 ASN A C 1
ATOM 857 O O . ASN A 1 105 ? 25.735 8.062 -11.241 1.00 84.88 105 ASN A O 1
ATOM 861 N N . ALA A 1 106 ? 23.788 8.177 -10.111 1.00 79.75 106 ALA A N 1
ATOM 862 C CA . ALA A 1 106 ? 22.927 8.386 -11.276 1.00 79.75 106 ALA A CA 1
ATOM 863 C C . ALA A 1 106 ? 23.302 9.625 -12.116 1.00 79.75 106 ALA A C 1
ATOM 865 O O . ALA A 1 106 ? 23.021 9.647 -13.309 1.00 79.75 106 ALA A O 1
ATOM 866 N N . ASP A 1 107 ? 24.003 10.602 -11.533 1.00 76.81 107 ASP A N 1
ATOM 867 C CA . ASP A 1 107 ? 24.476 11.811 -12.224 1.00 76.81 107 ASP A CA 1
ATOM 868 C C . ASP A 1 107 ? 25.671 11.571 -13.168 1.00 76.81 107 ASP A C 1
ATOM 870 O O . ASP A 1 107 ? 26.024 12.446 -13.961 1.00 76.81 107 ASP A O 1
ATOM 874 N N . ASP A 1 108 ? 26.322 10.406 -13.086 1.00 79.81 108 ASP A N 1
ATOM 875 C CA . ASP A 1 108 ? 27.481 10.047 -13.905 1.00 79.81 108 ASP A CA 1
ATOM 876 C C . ASP A 1 108 ? 27.136 8.876 -14.839 1.00 79.81 108 ASP A C 1
ATOM 878 O O . ASP A 1 108 ? 27.202 7.698 -14.465 1.00 79.81 108 ASP A O 1
ATOM 882 N N . GLU A 1 109 ? 26.803 9.208 -16.091 1.00 73.00 109 GLU A N 1
ATOM 883 C CA . GLU A 1 109 ? 26.461 8.237 -17.142 1.00 73.00 109 GLU A CA 1
ATOM 884 C C . GLU A 1 109 ? 27.532 7.154 -17.348 1.00 73.00 109 GLU A C 1
ATOM 886 O O . GLU A 1 109 ? 27.213 6.029 -17.748 1.00 73.00 109 GLU A O 1
ATOM 891 N N . GLU A 1 110 ? 28.803 7.465 -17.085 1.00 77.19 110 GLU A N 1
ATOM 892 C CA . GLU A 1 110 ? 29.905 6.523 -17.267 1.00 77.19 110 GLU A CA 1
ATOM 893 C C . GLU A 1 110 ? 30.090 5.640 -16.021 1.00 77.19 110 GLU A C 1
ATOM 895 O O . GLU A 1 110 ? 30.320 4.423 -16.134 1.00 77.19 110 GLU A O 1
ATOM 900 N N . ASN A 1 111 ? 29.922 6.207 -14.822 1.00 84.81 111 ASN A N 1
ATOM 901 C CA . ASN A 1 111 ? 30.336 5.573 -13.567 1.00 84.81 111 ASN A CA 1
ATOM 902 C C . ASN A 1 111 ? 29.210 5.123 -12.625 1.00 84.81 111 ASN A C 1
ATOM 904 O O . ASN A 1 111 ? 29.523 4.604 -11.550 1.00 84.81 111 ASN A O 1
ATOM 908 N N . PHE A 1 112 ? 27.936 5.203 -13.019 1.00 87.62 112 PHE A N 1
ATOM 909 C CA . PHE A 1 112 ? 26.854 4.668 -12.184 1.00 87.62 112 PHE A CA 1
ATOM 910 C C . PHE A 1 112 ? 26.961 3.150 -11.954 1.00 87.62 112 PHE A C 1
ATOM 912 O O . PHE A 1 112 ? 27.560 2.402 -12.747 1.00 87.62 112 PHE A O 1
ATOM 919 N N . THR A 1 113 ? 26.349 2.675 -10.873 1.00 87.88 113 THR A N 1
ATOM 920 C CA . THR A 1 113 ? 26.232 1.246 -10.558 1.00 87.88 113 THR A CA 1
ATOM 921 C C . THR A 1 113 ? 24.790 0.870 -10.273 1.00 87.88 113 THR A C 1
ATOM 923 O O . THR A 1 113 ? 24.092 1.617 -9.601 1.00 87.88 113 THR A O 1
ATOM 926 N N . LEU A 1 114 ? 24.375 -0.302 -10.755 1.00 90.88 114 LEU A N 1
ATOM 927 C CA . LEU A 1 114 ? 23.056 -0.866 -10.485 1.00 90.88 114 LEU A CA 1
ATOM 928 C C . LEU A 1 114 ? 23.128 -1.797 -9.275 1.00 90.88 114 LEU A C 1
ATOM 930 O O . LEU A 1 114 ? 23.962 -2.711 -9.249 1.00 90.88 114 LEU A O 1
ATOM 934 N N . GLU A 1 115 ? 22.234 -1.596 -8.317 1.00 91.19 115 GLU A N 1
ATOM 935 C CA . GLU A 1 115 ? 21.866 -2.622 -7.350 1.00 91.19 115 GLU A CA 1
ATOM 936 C C . GLU A 1 115 ? 20.772 -3.483 -7.982 1.00 91.19 115 GLU A C 1
ATOM 938 O O . GLU A 1 115 ? 19.737 -2.967 -8.402 1.00 91.19 115 GLU A O 1
ATOM 943 N N . ILE A 1 116 ? 21.026 -4.787 -8.114 1.00 92.50 116 ILE A N 1
ATOM 944 C CA . ILE A 1 116 ? 20.066 -5.726 -8.698 1.00 92.50 116 ILE A CA 1
ATOM 945 C C . ILE A 1 116 ? 19.698 -6.811 -7.700 1.00 92.50 116 ILE A C 1
ATOM 947 O O . ILE A 1 116 ? 20.570 -7.329 -6.998 1.00 92.50 116 ILE A O 1
ATOM 951 N N . ILE A 1 117 ? 18.422 -7.169 -7.698 1.00 91.50 117 ILE A N 1
ATOM 952 C CA . ILE A 1 117 ? 17.824 -8.121 -6.766 1.00 91.50 117 ILE A CA 1
ATOM 953 C C . ILE A 1 117 ? 17.037 -9.189 -7.527 1.00 91.50 117 ILE A C 1
ATOM 955 O O . ILE A 1 117 ? 16.676 -9.014 -8.699 1.00 91.50 117 ILE A O 1
ATOM 959 N N . ASP A 1 118 ? 16.827 -10.337 -6.889 1.00 92.12 118 ASP A N 1
ATOM 960 C CA . ASP A 1 118 ? 15.963 -11.378 -7.439 1.00 92.12 118 ASP A CA 1
ATOM 961 C C . ASP A 1 118 ? 14.483 -11.096 -7.144 1.00 92.12 118 ASP A C 1
ATOM 963 O O . ASP A 1 118 ? 14.123 -10.105 -6.515 1.00 92.12 118 ASP A O 1
ATOM 967 N N . MET A 1 119 ? 13.611 -11.952 -7.671 1.00 86.62 119 MET A N 1
ATOM 968 C CA . MET A 1 119 ? 12.165 -11.810 -7.527 1.00 86.62 119 MET A CA 1
ATOM 969 C C . MET A 1 119 ? 11.694 -11.936 -6.076 1.00 86.62 119 MET A C 1
ATOM 971 O O . MET A 1 119 ? 10.769 -11.231 -5.685 1.00 86.62 119 MET A O 1
ATOM 975 N N . ASP A 1 120 ? 12.309 -12.822 -5.289 1.00 86.12 120 ASP A N 1
ATOM 976 C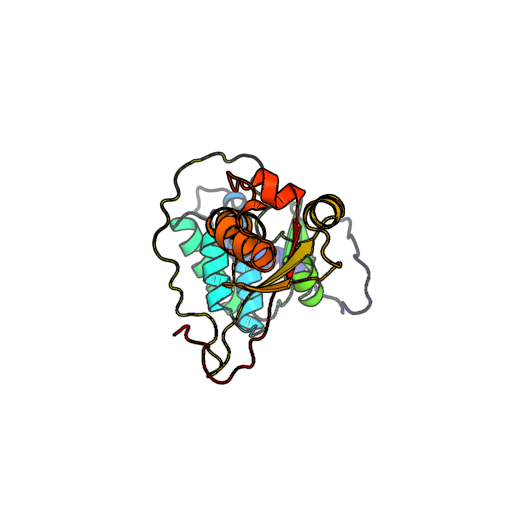 CA . ASP A 1 120 ? 11.903 -13.040 -3.901 1.00 86.12 120 ASP A CA 1
ATOM 977 C C . ASP A 1 120 ? 12.221 -11.789 -3.073 1.00 86.12 120 ASP A C 1
ATOM 979 O O . ASP A 1 120 ? 11.379 -11.314 -2.311 1.00 86.12 120 ASP A O 1
ATOM 983 N N . GLU A 1 121 ? 13.414 -11.221 -3.260 1.00 87.25 121 GLU A N 1
ATOM 984 C CA . GLU A 1 121 ? 13.824 -9.965 -2.627 1.00 87.25 121 GLU A CA 1
ATOM 985 C C . GLU A 1 121 ? 12.985 -8.777 -3.127 1.00 87.25 121 GLU A C 1
ATOM 987 O O . GLU A 1 121 ? 12.510 -7.994 -2.309 1.00 87.25 121 GLU A O 1
ATOM 992 N N . PHE A 1 122 ? 12.694 -8.700 -4.432 1.00 85.44 122 PHE A N 1
ATOM 993 C CA . PHE A 1 122 ? 11.830 -7.661 -5.006 1.00 85.44 122 PHE A CA 1
ATOM 994 C C . PHE A 1 122 ? 10.409 -7.689 -4.433 1.00 85.44 122 PHE A C 1
ATOM 996 O O . PHE A 1 122 ? 9.843 -6.637 -4.155 1.00 85.44 122 PHE A O 1
ATOM 1003 N N . ILE A 1 123 ? 9.827 -8.874 -4.223 1.00 80.19 123 ILE A N 1
ATOM 1004 C CA . ILE A 1 123 ? 8.502 -9.002 -3.601 1.00 80.19 123 ILE A CA 1
ATOM 1005 C C . ILE A 1 123 ? 8.564 -8.560 -2.137 1.00 80.19 123 ILE A C 1
ATOM 1007 O O . ILE A 1 123 ? 7.718 -7.785 -1.703 1.00 80.19 123 ILE A O 1
ATOM 1011 N N . ILE A 1 124 ? 9.562 -9.026 -1.380 1.00 75.69 124 ILE A N 1
ATOM 1012 C CA . ILE A 1 124 ? 9.706 -8.676 0.041 1.00 75.69 124 ILE A CA 1
ATOM 1013 C C . ILE A 1 124 ? 9.824 -7.158 0.215 1.00 75.69 124 ILE A C 1
ATOM 1015 O O . ILE A 1 124 ? 9.126 -6.594 1.054 1.00 75.69 124 ILE A O 1
ATOM 1019 N N . GLU A 1 125 ? 10.655 -6.497 -0.590 1.00 69.88 125 GLU A N 1
ATOM 1020 C CA . GLU A 1 125 ? 10.872 -5.049 -0.495 1.00 69.88 125 GLU A CA 1
ATOM 1021 C C . GLU A 1 125 ? 9.732 -4.234 -1.129 1.00 69.88 125 GLU A C 1
ATOM 1023 O O . GLU A 1 125 ? 9.332 -3.212 -0.580 1.00 69.88 125 GLU A O 1
ATOM 1028 N N . GLY A 1 126 ? 9.132 -4.711 -2.225 1.00 60.97 126 GLY A N 1
ATOM 1029 C CA . GLY A 1 126 ? 7.986 -4.066 -2.875 1.00 60.97 126 GLY A CA 1
ATOM 1030 C C . GLY A 1 126 ? 6.699 -4.101 -2.044 1.00 60.97 126 GLY A C 1
ATOM 1031 O O . GLY A 1 126 ? 5.851 -3.230 -2.203 1.00 60.97 126 GLY A O 1
ATOM 1032 N N . THR A 1 127 ? 6.562 -5.058 -1.119 1.00 46.56 127 THR A N 1
ATOM 1033 C CA . THR A 1 127 ? 5.482 -5.056 -0.110 1.00 46.56 127 THR A CA 1
ATOM 1034 C C . THR A 1 127 ? 5.717 -4.087 1.060 1.00 46.56 127 THR A C 1
ATOM 1036 O O . THR A 1 127 ? 4.895 -4.042 1.973 1.00 46.56 127 THR A O 1
ATOM 1039 N N . GLN A 1 128 ? 6.823 -3.333 1.055 1.00 40.22 128 GLN A N 1
ATOM 1040 C CA . GLN A 1 128 ? 7.214 -2.396 2.116 1.00 40.22 128 GLN A CA 1
ATOM 1041 C C . GLN A 1 128 ? 7.438 -0.945 1.618 1.00 40.22 128 GLN A C 1
ATOM 1043 O O . GLN A 1 128 ? 8.273 -0.264 2.191 1.00 40.22 128 GLN A O 1
ATOM 1048 N N . ASP A 1 129 ? 6.680 -0.461 0.619 1.00 45.16 129 ASP A N 1
ATOM 1049 C CA . ASP A 1 129 ? 6.572 0.969 0.203 1.00 45.16 129 ASP A CA 1
ATOM 1050 C C . ASP A 1 129 ? 7.592 1.577 -0.800 1.00 45.16 129 ASP A C 1
ATOM 1052 O O . ASP A 1 129 ? 7.613 2.791 -0.961 1.00 45.16 129 ASP A O 1
ATOM 1056 N N . HIS A 1 130 ? 8.411 0.831 -1.561 1.00 44.25 130 HIS A N 1
ATOM 1057 C CA . HIS A 1 130 ? 9.549 1.483 -2.271 1.00 44.25 130 HIS A CA 1
ATOM 1058 C C . HIS A 1 130 ? 9.726 1.245 -3.784 1.00 44.25 130 HIS A C 1
ATOM 1060 O O . HIS A 1 130 ? 10.840 1.331 -4.291 1.00 44.25 130 HIS A O 1
ATOM 1066 N N . ILE A 1 131 ? 8.669 1.000 -4.570 1.00 46.41 131 ILE A N 1
ATOM 1067 C CA . ILE A 1 131 ? 8.829 0.947 -6.048 1.00 46.41 131 ILE A CA 1
ATOM 1068 C C . ILE A 1 131 ? 8.819 2.355 -6.700 1.00 46.41 131 ILE A C 1
ATOM 1070 O O . ILE A 1 131 ? 9.150 2.481 -7.880 1.00 46.41 131 ILE A O 1
ATOM 1074 N N . GLY A 1 132 ? 8.528 3.423 -5.946 1.00 43.41 132 GLY A N 1
ATOM 1075 C CA . GLY A 1 132 ? 8.507 4.797 -6.474 1.00 43.41 132 GLY A CA 1
ATOM 1076 C C . GLY A 1 132 ? 8.839 5.929 -5.495 1.00 43.41 132 GLY A C 1
ATOM 1077 O O . GLY A 1 132 ? 9.153 7.015 -5.964 1.00 43.41 132 GLY A O 1
ATOM 1078 N N . ASP A 1 133 ? 8.835 5.690 -4.181 1.00 43.38 133 ASP A N 1
ATOM 1079 C CA . ASP A 1 133 ? 8.849 6.786 -3.194 1.00 43.38 133 ASP A CA 1
ATOM 1080 C C . ASP A 1 133 ? 10.233 7.383 -2.885 1.00 43.38 133 ASP A C 1
ATOM 1082 O O . ASP A 1 133 ? 10.314 8.485 -2.353 1.00 43.38 133 ASP A O 1
ATOM 1086 N N . ASP A 1 134 ? 11.337 6.731 -3.262 1.00 43.03 134 ASP A N 1
ATOM 1087 C CA . ASP A 1 134 ? 12.686 7.230 -2.933 1.00 43.03 134 ASP A CA 1
ATOM 1088 C C . ASP A 1 134 ? 13.198 8.342 -3.880 1.00 43.03 134 ASP A C 1
ATOM 1090 O O . ASP A 1 134 ? 14.358 8.752 -3.776 1.00 43.03 134 ASP A O 1
ATOM 1094 N N . PHE A 1 135 ? 12.371 8.838 -4.814 1.00 42.34 135 PHE A N 1
ATOM 1095 C CA . PHE A 1 135 ? 12.799 9.818 -5.824 1.00 42.34 135 PHE A CA 1
ATOM 1096 C C . PHE A 1 135 ? 12.253 11.246 -5.679 1.00 42.34 135 PHE A C 1
ATOM 1098 O O . PHE A 1 135 ? 12.831 12.119 -6.321 1.00 42.34 135 PHE A O 1
ATOM 1105 N N . ASP A 1 136 ? 11.269 11.535 -4.820 1.00 39.62 136 ASP A N 1
ATOM 1106 C CA . ASP A 1 136 ? 10.702 12.892 -4.708 1.00 39.62 136 ASP A CA 1
ATOM 1107 C C . ASP A 1 136 ? 10.409 13.311 -3.254 1.00 39.62 136 ASP A C 1
ATOM 1109 O O . ASP A 1 136 ? 9.282 13.262 -2.775 1.00 39.62 136 ASP A O 1
ATOM 1113 N N . ASP A 1 137 ? 11.437 13.812 -2.563 1.00 37.84 137 ASP A N 1
ATOM 1114 C CA . ASP A 1 137 ? 11.304 14.495 -1.262 1.00 37.84 137 ASP A CA 1
ATOM 1115 C C . ASP A 1 137 ? 10.956 16.003 -1.401 1.00 37.84 137 ASP A C 1
ATOM 1117 O O . ASP A 1 137 ? 11.002 16.743 -0.419 1.00 37.84 137 ASP A O 1
ATOM 1121 N N . GLU A 1 138 ? 10.603 16.501 -2.597 1.00 39.59 138 GLU A N 1
ATOM 1122 C CA . GLU A 1 138 ? 10.182 17.902 -2.802 1.00 39.59 138 GLU A CA 1
ATOM 1123 C C . GLU A 1 138 ? 9.208 18.083 -3.986 1.00 39.59 138 GLU A C 1
ATOM 1125 O O . GLU A 1 138 ? 9.578 18.686 -4.988 1.00 39.59 138 GLU A O 1
ATOM 1130 N N . PHE A 1 139 ? 7.945 17.656 -3.880 1.00 34.19 139 PHE A N 1
ATOM 1131 C CA . PHE A 1 139 ? 6.876 18.219 -4.725 1.00 34.19 139 PHE A CA 1
ATOM 1132 C C . PHE A 1 139 ? 5.557 18.376 -3.949 1.00 34.19 139 PHE A C 1
ATOM 1134 O O . PHE A 1 139 ? 4.743 17.464 -3.851 1.00 34.19 139 PHE A O 1
ATOM 1141 N N . ASP A 1 140 ? 5.360 19.582 -3.404 1.00 42.03 140 ASP A N 1
ATOM 1142 C CA . ASP A 1 140 ? 4.030 20.166 -3.213 1.00 42.03 140 ASP A CA 1
ATOM 1143 C C . ASP A 1 140 ? 3.510 20.535 -4.609 1.00 42.03 140 ASP A C 1
ATOM 1145 O O . ASP A 1 140 ? 4.086 21.420 -5.237 1.00 42.03 140 ASP A O 1
ATOM 1149 N N . ASP A 1 141 ? 2.439 19.902 -5.082 1.00 38.38 141 ASP A N 1
ATOM 1150 C CA . ASP A 1 141 ? 1.492 20.565 -5.981 1.00 38.38 141 ASP A CA 1
ATOM 1151 C C . ASP A 1 141 ? 0.098 19.932 -5.834 1.00 38.38 141 ASP A C 1
ATOM 1153 O O . ASP A 1 141 ? -0.190 18.812 -6.261 1.00 38.38 141 ASP A O 1
ATOM 1157 N N . ASP A 1 142 ? -0.762 20.713 -5.180 1.00 40.62 142 ASP A N 1
ATOM 1158 C CA . ASP A 1 142 ? -2.214 20.680 -5.276 1.00 40.62 142 ASP A CA 1
ATOM 1159 C C . ASP A 1 142 ? -2.627 20.741 -6.760 1.00 40.62 142 ASP A C 1
ATOM 1161 O O . ASP A 1 142 ? -2.532 21.809 -7.355 1.00 40.62 142 ASP A O 1
ATOM 1165 N N . ASP A 1 143 ? -3.037 19.621 -7.366 1.00 45.12 143 ASP A N 1
ATOM 1166 C CA . ASP A 1 143 ? -4.025 19.542 -8.465 1.00 45.12 143 ASP A CA 1
ATOM 1167 C C . ASP A 1 143 ? -4.081 18.106 -9.034 1.00 45.12 143 ASP A C 1
ATOM 1169 O O . ASP A 1 143 ? -3.592 17.814 -10.126 1.00 45.12 143 ASP A O 1
ATOM 1173 N N . PHE A 1 144 ? -4.730 17.189 -8.313 1.00 39.16 144 PHE A N 1
ATOM 1174 C CA . PHE A 1 144 ? -5.295 15.986 -8.929 1.00 39.16 144 PHE A CA 1
ATOM 1175 C C . PHE A 1 144 ? -6.804 15.980 -8.691 1.00 39.16 144 PHE A C 1
ATOM 1177 O O . PHE A 1 144 ? -7.290 15.700 -7.597 1.00 39.16 144 PHE A O 1
ATOM 1184 N N . GLU A 1 145 ? -7.547 16.360 -9.731 1.00 39.53 145 GLU A N 1
ATOM 1185 C CA . GLU A 1 145 ? -8.978 16.091 -9.825 1.00 39.53 145 GLU A CA 1
ATOM 1186 C C . GLU A 1 145 ? -9.155 14.578 -10.029 1.00 39.53 145 GLU A C 1
ATOM 1188 O O . GLU A 1 145 ? -8.774 14.030 -11.065 1.00 39.53 145 GLU A O 1
ATOM 1193 N N . ASP A 1 146 ? -9.690 13.917 -8.999 1.00 49.12 146 ASP A N 1
ATOM 1194 C CA . ASP A 1 146 ? -10.200 12.547 -9.035 1.00 49.12 146 ASP A CA 1
ATOM 1195 C C . ASP A 1 146 ? -11.260 12.411 -10.134 1.00 49.12 146 ASP A C 1
ATOM 1197 O O . ASP A 1 146 ? -12.352 12.957 -9.991 1.00 49.12 146 ASP A O 1
ATOM 1201 N N . ASP A 1 147 ? -10.977 11.640 -11.183 1.00 45.22 147 ASP A N 1
ATOM 1202 C CA . ASP A 1 147 ? -12.009 10.997 -11.995 1.00 45.22 147 ASP A CA 1
ATOM 1203 C C . ASP A 1 147 ? -11.468 9.677 -12.590 1.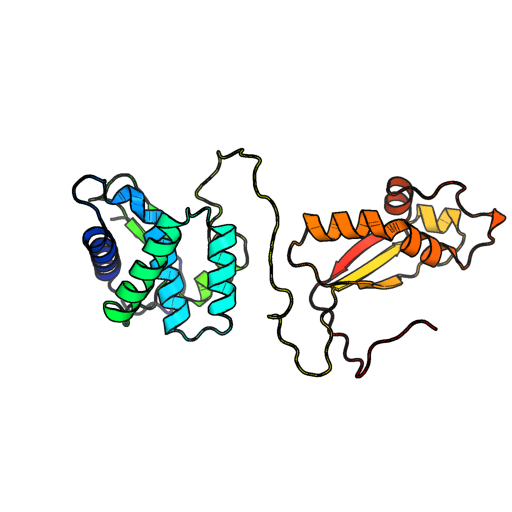00 45.22 147 ASP A C 1
ATOM 1205 O O . ASP A 1 147 ? -10.428 9.632 -13.250 1.00 45.22 147 ASP A O 1
ATOM 1209 N N . ASP A 1 148 ? -12.245 8.614 -12.357 1.00 44.28 148 ASP A N 1
ATOM 1210 C CA . ASP A 1 148 ? -12.252 7.310 -13.036 1.00 44.28 148 ASP A CA 1
ATOM 1211 C C . ASP A 1 148 ? -11.205 6.244 -12.640 1.00 44.28 148 ASP A C 1
ATOM 1213 O O . ASP A 1 148 ? -10.457 5.729 -13.474 1.00 44.28 148 ASP A O 1
ATOM 1217 N N . ILE A 1 149 ? -11.256 5.777 -11.386 1.00 40.47 149 ILE A N 1
ATOM 1218 C CA . ILE A 1 149 ? -10.916 4.372 -11.084 1.00 40.47 149 ILE A CA 1
ATOM 1219 C C . ILE A 1 149 ? -12.160 3.528 -11.375 1.00 40.47 149 ILE A C 1
ATOM 1221 O O . ILE A 1 149 ? -13.181 3.685 -10.709 1.00 40.47 149 ILE A O 1
ATOM 1225 N N . ASP A 1 150 ? -12.079 2.642 -12.370 1.00 43.62 150 ASP A N 1
ATOM 1226 C CA . ASP A 1 150 ? -13.136 1.684 -12.710 1.00 43.62 150 ASP A CA 1
ATOM 1227 C C . ASP A 1 150 ? -13.192 0.561 -11.646 1.00 43.62 150 ASP A C 1
ATOM 1229 O O . ASP A 1 150 ? -12.274 -0.265 -11.574 1.00 43.62 150 ASP A O 1
ATOM 1233 N N . PRO A 1 151 ? -14.235 0.505 -10.792 1.00 47.19 151 PRO A N 1
ATOM 1234 C CA . PRO A 1 151 ? -14.320 -0.451 -9.687 1.00 47.19 151 PRO A CA 1
ATOM 1235 C C . PRO A 1 151 ? -14.613 -1.895 -10.139 1.00 47.19 151 PRO A C 1
ATOM 1237 O O . PRO A 1 151 ? -14.753 -2.781 -9.295 1.00 47.19 151 PRO A O 1
ATOM 1240 N N . GLU A 1 152 ? -14.732 -2.162 -11.444 1.00 46.91 152 GLU A N 1
ATOM 1241 C CA . GLU A 1 152 ? -15.173 -3.458 -11.974 1.00 46.91 152 GLU A CA 1
ATOM 1242 C C . GLU A 1 152 ? -14.042 -4.508 -12.111 1.00 46.91 152 GLU A C 1
ATOM 1244 O O . GLU A 1 152 ? -14.313 -5.682 -12.367 1.00 46.91 152 GLU A O 1
ATOM 1249 N N . ILE A 1 153 ? -12.771 -4.136 -11.887 1.00 46.56 153 ILE A N 1
ATOM 1250 C CA . ILE A 1 153 ? -11.591 -4.997 -12.149 1.00 46.56 153 ILE A CA 1
ATOM 1251 C C . ILE A 1 153 ? -10.968 -5.566 -10.860 1.00 46.56 153 ILE A C 1
ATOM 1253 O O . ILE A 1 153 ? -9.758 -5.749 -10.751 1.00 46.56 153 ILE A O 1
ATOM 1257 N N . MET A 1 154 ? -11.788 -5.898 -9.864 1.00 43.22 154 MET A N 1
ATOM 1258 C CA . MET A 1 154 ? -11.354 -6.698 -8.714 1.00 43.22 154 MET A CA 1
ATOM 1259 C C . MET A 1 154 ? -12.149 -7.994 -8.679 1.00 43.22 154 MET A C 1
ATOM 1261 O O . MET A 1 154 ? -13.338 -8.017 -8.380 1.00 43.22 154 MET A O 1
ATOM 1265 N N . LEU A 1 155 ? -11.457 -9.059 -9.094 1.00 44.03 155 LEU A N 1
ATOM 1266 C CA . LEU A 1 155 ? -11.781 -10.483 -8.974 1.00 44.03 155 LEU A CA 1
ATOM 1267 C C . LEU A 1 155 ? -13.083 -10.794 -8.215 1.00 44.03 155 LEU A C 1
ATOM 1269 O O . LEU A 1 155 ? -13.066 -11.175 -7.047 1.00 44.03 155 LEU A O 1
ATOM 1273 N N . GLN A 1 156 ? -14.211 -10.760 -8.926 1.00 43.25 156 GLN A N 1
ATOM 1274 C CA . GLN A 1 156 ? -15.387 -11.523 -8.528 1.00 43.25 156 GLN A CA 1
ATOM 1275 C C . GLN A 1 156 ? -15.057 -13.009 -8.725 1.00 43.25 156 GLN A C 1
ATOM 1277 O O . GLN A 1 156 ? -15.287 -13.582 -9.790 1.00 43.25 156 GLN A O 1
ATOM 1282 N N . GLN A 1 157 ? -14.501 -13.661 -7.701 1.00 43.72 157 GLN A N 1
ATOM 1283 C CA . GLN A 1 157 ? -14.851 -15.065 -7.514 1.00 43.72 157 GLN A CA 1
ATOM 1284 C C . GLN A 1 157 ? -16.355 -15.072 -7.247 1.00 43.72 157 GLN A C 1
ATOM 1286 O O . GLN A 1 157 ? -16.808 -14.456 -6.283 1.00 43.72 157 GLN A O 1
ATOM 1291 N N . GLU A 1 158 ? -17.135 -15.679 -8.145 1.00 42.31 158 GLU A N 1
ATOM 1292 C CA . GLU A 1 158 ? -18.591 -15.743 -8.010 1.00 42.31 158 GLU A CA 1
ATOM 1293 C C . GLU A 1 158 ? -18.959 -16.199 -6.585 1.00 42.31 158 GLU A C 1
ATOM 1295 O O . GLU A 1 158 ? -18.632 -17.313 -6.176 1.00 42.31 158 GLU A O 1
ATOM 1300 N N . GLY A 1 159 ? -19.612 -15.315 -5.822 1.00 50.66 159 GLY A N 1
ATOM 1301 C CA . GLY A 1 159 ? -20.103 -15.608 -4.474 1.00 50.66 159 GLY A CA 1
ATOM 1302 C C . GLY A 1 159 ? -19.217 -15.194 -3.292 1.00 50.66 159 GLY A C 1
ATOM 1303 O O . GLY A 1 159 ? -19.519 -15.626 -2.185 1.00 50.66 159 GLY A O 1
ATOM 1304 N N . ILE A 1 160 ? -18.166 -14.381 -3.474 1.00 55.47 160 ILE A N 1
ATOM 1305 C CA . ILE A 1 160 ? -17.400 -13.787 -2.356 1.00 55.47 160 ILE A CA 1
ATOM 1306 C C . ILE A 1 160 ? -17.380 -12.262 -2.498 1.00 55.47 160 ILE A C 1
ATOM 1308 O O . ILE A 1 160 ? -17.039 -11.738 -3.557 1.00 55.47 160 ILE A O 1
ATOM 1312 N N . ILE A 1 161 ? -17.739 -11.546 -1.428 1.00 63.94 161 ILE A N 1
ATOM 1313 C CA . ILE A 1 161 ? -17.566 -10.091 -1.340 1.00 63.94 161 ILE A CA 1
ATOM 1314 C C . ILE A 1 161 ? -16.365 -9.825 -0.436 1.00 63.94 161 ILE A C 1
ATOM 1316 O O . ILE A 1 161 ? -16.416 -10.130 0.756 1.00 63.94 161 ILE A O 1
ATOM 1320 N N . ASN A 1 162 ? -15.306 -9.234 -0.987 1.00 65.25 162 ASN A N 1
ATOM 1321 C CA . ASN A 1 162 ? -14.195 -8.755 -0.174 1.00 65.25 162 ASN A CA 1
ATOM 1322 C C . ASN A 1 162 ? -14.681 -7.624 0.737 1.00 65.25 162 ASN A C 1
ATOM 1324 O O . ASN A 1 162 ? -15.353 -6.675 0.314 1.00 65.25 162 ASN A O 1
ATOM 1328 N N . ARG A 1 163 ? -14.381 -7.763 2.023 1.00 80.81 163 ARG A N 1
ATOM 1329 C CA . ARG A 1 163 ? -14.705 -6.786 3.054 1.00 80.81 163 ARG A CA 1
ATOM 1330 C C . ARG A 1 163 ? -13.487 -6.611 3.930 1.00 80.81 163 ARG A C 1
ATOM 1332 O O . ARG A 1 163 ? -12.838 -7.587 4.306 1.00 80.81 163 ARG A O 1
ATOM 1339 N N . ASP A 1 164 ? -13.240 -5.381 4.341 1.00 88.12 164 ASP A N 1
ATOM 1340 C CA . ASP A 1 164 ? -12.420 -5.186 5.520 1.00 88.12 164 ASP A CA 1
ATOM 1341 C C . ASP A 1 164 ? -13.240 -5.470 6.769 1.00 88.12 164 ASP A C 1
ATOM 1343 O O . ASP A 1 164 ? -14.475 -5.427 6.777 1.00 88.12 164 ASP A O 1
ATOM 1347 N N . ILE A 1 165 ? -12.539 -5.761 7.854 1.00 90.88 165 ILE A N 1
ATOM 1348 C CA . ILE A 1 165 ? -13.145 -5.981 9.155 1.00 90.88 165 ILE A CA 1
ATOM 1349 C C . ILE A 1 165 ? -12.652 -4.884 10.086 1.00 90.88 165 ILE A C 1
ATOM 1351 O O . ILE A 1 165 ? -11.456 -4.628 10.169 1.00 90.88 165 ILE A O 1
ATOM 1355 N N . ILE A 1 166 ? -13.550 -4.271 10.851 1.00 94.25 166 ILE A N 1
ATOM 1356 C CA . ILE A 1 166 ? -13.151 -3.522 12.045 1.00 94.25 166 ILE A CA 1
ATOM 1357 C C . ILE A 1 166 ? -13.570 -4.265 13.296 1.00 94.25 166 ILE A C 1
ATOM 1359 O O . ILE A 1 166 ? -14.671 -4.809 13.393 1.00 94.25 166 ILE A O 1
ATOM 1363 N N . ILE A 1 167 ? -12.673 -4.252 14.270 1.00 96.00 167 ILE A N 1
ATOM 1364 C CA . ILE A 1 167 ? -12.940 -4.705 15.622 1.00 96.00 167 ILE A CA 1
ATOM 1365 C C . ILE A 1 167 ? -12.997 -3.470 16.505 1.00 96.00 167 ILE A C 1
ATOM 1367 O O . ILE A 1 167 ? -12.029 -2.709 16.596 1.00 96.00 167 ILE A O 1
ATOM 1371 N N . VAL A 1 168 ? -14.145 -3.288 17.141 1.00 97.38 168 VAL A N 1
ATOM 1372 C CA . VAL A 1 168 ? -14.422 -2.206 18.076 1.00 97.38 168 VAL A CA 1
ATOM 1373 C C . VAL A 1 168 ? -14.319 -2.786 19.480 1.00 97.38 168 VAL A C 1
ATOM 1375 O O . VAL A 1 168 ? -15.086 -3.667 19.870 1.00 97.38 168 VAL A O 1
ATOM 1378 N N . THR A 1 169 ? -13.333 -2.313 20.232 1.00 97.88 169 THR A N 1
ATOM 1379 C CA . THR A 1 169 ? -13.057 -2.756 21.597 1.00 97.88 169 THR A CA 1
ATOM 1380 C C . THR A 1 169 ? -13.397 -1.618 22.563 1.00 97.88 169 THR A C 1
ATOM 1382 O O . THR A 1 169 ? -12.768 -0.559 22.488 1.00 97.88 169 THR A O 1
ATOM 1385 N N . PRO A 1 170 ? -14.340 -1.797 23.504 1.00 97.81 170 PRO A N 1
ATOM 1386 C CA . PRO A 1 170 ? -14.666 -0.769 24.482 1.00 97.81 170 PRO A CA 1
ATOM 1387 C C . PRO A 1 170 ? -13.481 -0.493 25.408 1.00 97.81 170 PRO A C 1
ATOM 1389 O O . PRO A 1 170 ? -12.773 -1.407 25.852 1.00 97.81 170 PRO A O 1
ATOM 1392 N N . THR A 1 171 ? -13.274 0.784 25.717 1.00 98.25 171 THR A N 1
ATOM 1393 C CA . THR A 1 171 ? -12.272 1.222 26.689 1.00 98.25 171 THR A CA 1
ATOM 1394 C C . THR A 1 171 ? -12.803 1.077 28.114 1.00 98.25 171 THR A C 1
ATOM 1396 O O . THR A 1 171 ? -14.006 1.037 28.361 1.00 98.25 171 THR A O 1
ATOM 1399 N N . GLU A 1 172 ? -11.900 1.068 29.095 1.00 97.56 172 GLU A N 1
ATOM 1400 C CA . GLU A 1 172 ? -12.265 1.070 30.520 1.00 97.56 172 GLU A CA 1
ATOM 1401 C C . GLU A 1 172 ? -13.162 2.253 30.909 1.00 97.56 172 GLU A C 1
ATOM 1403 O O . GLU A 1 172 ? -13.949 2.169 31.851 1.00 97.56 172 GLU A O 1
ATOM 1408 N N . GLU A 1 173 ? -13.032 3.382 30.209 1.00 97.56 173 GLU A N 1
ATOM 1409 C CA . GLU A 1 173 ? -13.885 4.538 30.453 1.00 97.56 173 GLU A CA 1
ATOM 1410 C C . GLU A 1 173 ? -15.323 4.272 30.011 1.00 97.56 173 GLU A C 1
ATOM 1412 O O . GLU A 1 173 ? -16.253 4.561 30.767 1.00 97.56 173 GLU A O 1
ATOM 1417 N N . PHE A 1 174 ? -15.503 3.670 28.834 1.00 97.25 174 PHE A N 1
ATOM 1418 C CA . PHE A 1 174 ? -16.823 3.273 28.366 1.00 97.25 174 PHE A CA 1
ATOM 1419 C C . PHE A 1 174 ? -17.463 2.223 29.272 1.00 97.25 174 PHE A C 1
ATOM 1421 O O . PHE A 1 174 ? -18.632 2.361 29.619 1.00 97.25 174 PHE A O 1
ATOM 1428 N N . LEU A 1 175 ? -16.713 1.208 29.710 1.00 97.44 175 LEU A N 1
ATOM 1429 C CA . LEU A 1 175 ? -17.240 0.162 30.599 1.00 97.44 175 LEU A CA 1
ATOM 1430 C C . LEU A 1 175 ? -17.709 0.741 31.941 1.00 97.44 175 LEU A C 1
ATOM 1432 O O . LEU A 1 175 ? -18.770 0.381 32.442 1.00 97.44 175 LEU A O 1
ATOM 1436 N N . LYS A 1 176 ? -16.973 1.711 32.499 1.00 97.00 176 LYS A N 1
ATOM 1437 C CA . LYS A 1 176 ? -17.400 2.432 33.713 1.00 97.00 176 LYS A CA 1
ATOM 1438 C C . LYS A 1 176 ? -18.644 3.285 33.491 1.00 97.00 176 LYS A C 1
ATOM 1440 O O . LYS A 1 176 ? -19.451 3.415 34.405 1.00 97.00 176 LYS A O 1
ATOM 1445 N N . PHE A 1 177 ? -18.756 3.908 32.321 1.00 95.75 177 PHE A N 1
ATOM 1446 C CA . PHE A 1 177 ? -19.903 4.734 31.955 1.00 95.75 177 PHE A CA 1
ATOM 1447 C C . PHE A 1 177 ? -21.168 3.892 31.736 1.00 95.75 177 PHE A C 1
ATOM 1449 O O . PHE A 1 177 ? -22.228 4.235 32.250 1.00 95.75 177 PHE A O 1
ATOM 1456 N N . SER A 1 178 ? -21.040 2.799 30.988 1.00 94.88 178 SER A N 1
ATOM 1457 C CA . SER A 1 178 ? -22.143 1.944 30.544 1.00 94.88 178 SER A CA 1
ATOM 1458 C C . SER A 1 178 ? -22.574 0.921 31.597 1.00 94.88 178 SER A C 1
ATOM 1460 O O . SER A 1 178 ? -23.737 0.536 31.636 1.00 94.88 178 SER A O 1
ATOM 1462 N N . GLY A 1 179 ? -21.649 0.473 32.451 1.00 95.00 179 GLY A N 1
ATOM 1463 C CA . GLY A 1 179 ? -21.876 -0.645 33.368 1.00 95.00 179 GLY A CA 1
ATOM 1464 C C . GLY A 1 179 ? -21.952 -2.010 32.675 1.00 95.00 179 GLY A C 1
ATOM 1465 O O . GLY A 1 179 ? -22.322 -2.985 33.325 1.00 95.00 179 GLY A O 1
ATOM 1466 N N . LEU A 1 180 ? -21.617 -2.082 31.382 1.00 93.00 180 LEU A N 1
ATOM 1467 C CA . LEU A 1 180 ? -21.619 -3.313 30.595 1.00 93.00 180 LEU A CA 1
ATOM 1468 C C . LEU A 1 180 ? -20.320 -4.107 30.784 1.00 93.00 180 LEU A C 1
ATOM 1470 O O . LEU A 1 180 ? -19.272 -3.561 31.140 1.00 93.00 180 LEU A O 1
ATOM 1474 N N . ASP A 1 181 ? -20.388 -5.405 30.493 1.00 94.38 181 ASP A N 1
ATOM 1475 C CA . ASP A 1 181 ? -19.212 -6.266 30.432 1.00 94.38 181 ASP A CA 1
ATOM 1476 C C . ASP A 1 181 ? -18.394 -6.006 29.161 1.00 94.38 181 ASP A C 1
ATOM 1478 O O . ASP A 1 181 ? -18.912 -5.630 28.107 1.00 94.38 181 ASP A O 1
ATOM 1482 N N . LYS A 1 182 ? -17.082 -6.249 29.240 1.00 94.44 182 LYS A N 1
ATOM 1483 C CA . LYS A 1 182 ? -16.188 -6.083 28.092 1.00 94.44 182 LYS A CA 1
ATOM 1484 C C . LYS A 1 182 ? -16.515 -7.099 26.997 1.00 94.44 182 LYS A C 1
ATOM 1486 O O . LYS A 1 182 ? -16.264 -8.293 27.160 1.00 94.44 182 LYS A O 1
ATOM 1491 N N . ARG A 1 183 ? -16.969 -6.604 25.847 1.00 93.88 183 ARG A N 1
ATOM 1492 C CA . ARG A 1 183 ? -17.199 -7.381 24.626 1.00 93.88 183 ARG A CA 1
ATOM 1493 C C . ARG A 1 183 ? -16.605 -6.650 23.430 1.00 93.88 183 ARG A C 1
ATOM 1495 O O . ARG A 1 183 ? -16.714 -5.437 23.351 1.00 93.88 183 ARG A O 1
ATOM 1502 N N . GLU A 1 184 ? -15.968 -7.384 22.524 1.00 96.25 184 GLU A N 1
ATOM 1503 C CA . GLU A 1 184 ? -15.547 -6.831 21.234 1.00 96.25 184 GLU A CA 1
ATOM 1504 C C . GLU A 1 184 ? -16.654 -7.030 20.202 1.00 96.25 184 GLU A C 1
ATOM 1506 O O . GLU A 1 184 ? -17.252 -8.111 20.118 1.00 96.25 184 GLU A O 1
ATOM 1511 N N . SER A 1 185 ? -16.885 -5.995 19.407 1.00 96.00 185 SER A N 1
ATOM 1512 C CA . SER A 1 185 ? -17.811 -6.019 18.282 1.00 96.00 185 SER A CA 1
ATOM 1513 C C . SER A 1 185 ? -17.023 -6.095 16.983 1.00 96.00 185 SER A C 1
ATOM 1515 O O . SER A 1 185 ? -15.970 -5.471 16.843 1.00 96.00 185 SER A O 1
ATOM 1517 N N . VAL A 1 186 ? -17.521 -6.885 1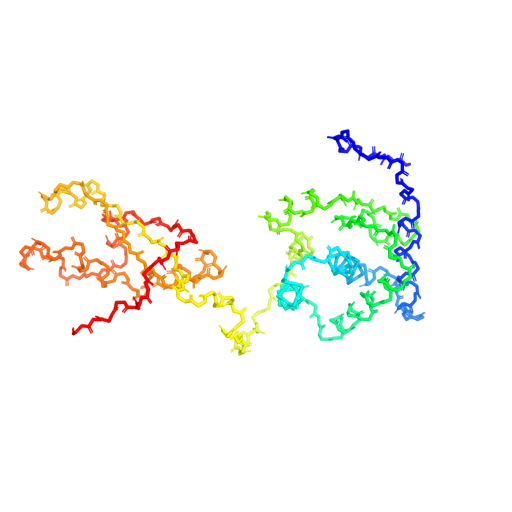6.036 1.00 93.94 186 VAL A N 1
ATOM 1518 C CA . VAL A 1 186 ? -16.883 -7.111 14.737 1.00 93.94 186 VAL A CA 1
ATOM 1519 C C . VAL A 1 186 ? -17.828 -6.617 13.654 1.00 93.94 186 VAL A C 1
ATOM 1521 O O . VAL A 1 186 ? -18.982 -7.043 13.609 1.00 93.94 186 VAL A O 1
ATOM 1524 N N . TYR A 1 187 ? -17.333 -5.745 12.782 1.00 91.38 187 TYR A N 1
ATOM 1525 C CA . TYR A 1 187 ? -18.096 -5.205 11.664 1.00 91.38 187 TYR A CA 1
ATOM 1526 C C . TYR A 1 187 ? -17.374 -5.479 10.356 1.00 91.38 187 TYR A C 1
ATOM 1528 O O . TYR A 1 187 ? -16.191 -5.171 10.228 1.00 91.38 187 TYR A O 1
ATOM 1536 N N . PHE A 1 188 ? -18.110 -5.999 9.379 1.00 89.00 188 PHE A N 1
ATOM 1537 C CA . PHE A 1 188 ? -17.675 -6.014 7.990 1.00 89.00 188 PHE A CA 1
ATOM 1538 C C . PHE A 1 188 ? -17.956 -4.650 7.370 1.00 89.00 188 PHE A C 1
ATOM 1540 O O . PHE A 1 188 ? -19.068 -4.124 7.477 1.00 89.00 188 PHE A O 1
ATOM 1547 N N . ILE A 1 189 ? -16.945 -4.075 6.740 1.00 88.31 189 ILE A N 1
ATOM 1548 C CA . ILE A 1 189 ? -16.988 -2.748 6.132 1.00 88.31 189 ILE A CA 1
ATOM 1549 C C . ILE A 1 189 ? -16.499 -2.846 4.679 1.00 88.31 189 ILE A C 1
ATOM 1551 O O . ILE A 1 189 ? -15.974 -3.890 4.282 1.00 88.31 189 ILE A O 1
ATOM 1555 N N . PRO A 1 190 ? -16.728 -1.821 3.839 1.00 87.00 190 PRO A N 1
ATOM 1556 C CA . PRO A 1 190 ? -16.159 -1.801 2.495 1.00 87.00 190 PRO A CA 1
ATOM 1557 C C . PRO A 1 190 ? -14.648 -2.046 2.525 1.00 87.00 190 PRO A C 1
ATOM 1559 O O . PRO A 1 190 ? -13.992 -1.685 3.495 1.00 87.00 190 PRO A O 1
ATOM 1562 N N . GLU A 1 191 ? -14.126 -2.683 1.486 1.00 83.81 191 GLU A N 1
ATOM 1563 C CA . GLU A 1 191 ? -12.685 -2.791 1.270 1.00 83.81 191 GLU A CA 1
ATOM 1564 C C . GLU A 1 191 ? -12.124 -1.409 0.897 1.00 83.81 191 GLU A C 1
ATOM 1566 O O . GLU A 1 191 ? -12.753 -0.682 0.121 1.00 83.81 191 GLU A O 1
ATOM 1571 N N . PHE A 1 192 ? -10.978 -1.041 1.469 1.00 80.81 192 PHE A N 1
ATOM 1572 C CA . PHE A 1 192 ? -10.241 0.181 1.125 1.00 80.81 192 PHE A CA 1
ATOM 1573 C C . PHE A 1 192 ? -8.856 -0.168 0.593 1.00 80.81 192 PHE A C 1
ATOM 1575 O O . PHE A 1 192 ? -8.165 -1.001 1.187 1.00 80.81 192 PHE A O 1
ATOM 1582 N N . TYR A 1 193 ? -8.427 0.512 -0.469 1.00 70.50 193 TYR A N 1
ATOM 1583 C CA . TYR A 1 193 ? -7.096 0.304 -1.046 1.00 70.50 193 TYR A CA 1
ATOM 1584 C C . TYR A 1 193 ? -6.034 1.120 -0.311 1.00 70.50 193 TYR A C 1
ATOM 1586 O O . TYR A 1 193 ? -4.923 0.634 -0.115 1.00 70.50 193 TYR A O 1
ATOM 1594 N N . ASP A 1 194 ? -6.389 2.319 0.166 1.00 69.75 194 ASP A N 1
ATOM 1595 C CA . ASP A 1 194 ? -5.525 3.113 1.042 1.00 69.75 194 ASP A CA 1
ATOM 1596 C C . ASP A 1 194 ? -5.769 2.737 2.515 1.00 69.75 194 ASP A C 1
ATOM 1598 O O . ASP A 1 194 ? -6.892 2.772 3.044 1.00 69.75 194 ASP A O 1
ATOM 1602 N N . PHE A 1 195 ? -4.687 2.360 3.198 1.00 63.25 195 PHE A N 1
ATOM 1603 C CA . PHE A 1 195 ? -4.726 1.905 4.581 1.00 63.25 195 PHE A CA 1
ATOM 1604 C C . PHE A 1 195 ? -5.160 2.995 5.571 1.00 63.25 195 PHE A C 1
ATOM 1606 O O . PHE A 1 195 ? -5.909 2.725 6.520 1.00 63.25 195 PHE A O 1
ATOM 1613 N N . GLU A 1 196 ? -4.701 4.226 5.369 1.00 68.00 196 GLU A N 1
ATOM 1614 C CA . GLU A 1 196 ? -4.759 5.287 6.370 1.00 68.00 196 GLU A CA 1
ATOM 1615 C C . GLU A 1 196 ? -5.789 6.357 6.016 1.00 68.00 196 GLU A C 1
ATOM 1617 O O . GLU A 1 196 ? -6.588 6.732 6.884 1.00 68.00 196 GLU A O 1
ATOM 1622 N N . MET A 1 197 ? -5.810 6.850 4.776 1.00 73.50 197 MET A N 1
ATOM 1623 C CA . MET A 1 197 ? -6.622 8.021 4.442 1.00 73.50 197 MET A CA 1
ATOM 1624 C C . MET A 1 197 ? -8.094 7.655 4.232 1.00 73.50 197 MET A C 1
ATOM 1626 O O . MET A 1 197 ? -8.983 8.208 4.899 1.00 73.50 197 MET A O 1
ATOM 1630 N N . GLU A 1 198 ? -8.358 6.684 3.356 1.00 79.81 198 GLU A N 1
ATOM 1631 C CA . GLU A 1 198 ? -9.713 6.244 3.009 1.00 79.81 198 GLU A CA 1
ATOM 1632 C C . GLU A 1 198 ? -10.437 5.642 4.215 1.00 79.81 198 GLU A C 1
ATOM 1634 O O . GLU A 1 198 ? -11.550 6.065 4.555 1.00 79.81 198 GLU A O 1
ATOM 1639 N N . TYR A 1 199 ? -9.773 4.731 4.933 1.00 86.25 199 TYR A N 1
ATOM 1640 C CA . TYR A 1 199 ? -10.317 4.102 6.135 1.00 86.25 199 TYR A CA 1
ATOM 1641 C C . TYR A 1 199 ? -10.656 5.126 7.228 1.00 86.25 199 TYR A C 1
ATOM 1643 O O . TYR A 1 199 ? -11.771 5.115 7.764 1.00 86.25 199 TYR A O 1
ATOM 1651 N N . LYS A 1 200 ? -9.741 6.052 7.561 1.00 86.12 200 LYS A N 1
ATOM 1652 C CA . LYS A 1 200 ? -10.009 7.069 8.598 1.00 86.12 200 LYS A CA 1
ATOM 1653 C C . LYS A 1 200 ? -11.132 8.012 8.176 1.00 86.12 200 LYS A C 1
ATOM 1655 O O . LYS A 1 200 ? -11.956 8.391 9.016 1.00 86.12 200 LYS A O 1
ATOM 1660 N N . SER A 1 201 ? -11.201 8.375 6.895 1.00 85.69 201 SER A N 1
ATOM 1661 C CA . SER A 1 201 ? -12.292 9.183 6.339 1.00 85.69 201 SER A CA 1
ATOM 1662 C C . SER A 1 201 ? -13.635 8.458 6.449 1.00 85.69 201 SER A C 1
ATOM 1664 O O . SER A 1 201 ? -14.613 9.029 6.947 1.00 85.69 201 SER A O 1
ATOM 1666 N N . TRP A 1 202 ? -13.683 7.176 6.077 1.00 91.50 202 TRP A N 1
ATOM 1667 C CA . TRP A 1 202 ? -14.881 6.350 6.200 1.00 91.50 202 TRP A CA 1
ATOM 1668 C C . TRP A 1 202 ? -15.311 6.185 7.658 1.00 91.50 202 TRP A C 1
ATOM 1670 O O . TRP A 1 202 ? -16.483 6.405 7.977 1.00 91.50 202 TRP A O 1
ATOM 1680 N N . LEU A 1 203 ? -14.379 5.886 8.567 1.00 92.44 203 LEU A N 1
ATOM 1681 C CA . LEU A 1 203 ? -14.678 5.732 9.989 1.00 92.44 203 LEU A CA 1
ATOM 1682 C C . LEU A 1 203 ? -15.244 7.036 10.570 1.00 92.44 203 LEU A C 1
ATOM 1684 O O . LEU A 1 203 ? -16.258 7.011 11.263 1.00 92.44 203 LEU A O 1
ATOM 1688 N N . ARG A 1 204 ? -14.678 8.198 10.213 1.00 89.69 204 ARG A N 1
ATOM 1689 C CA . ARG A 1 204 ? -15.203 9.520 10.614 1.00 89.69 204 ARG A CA 1
ATOM 1690 C C . ARG A 1 204 ? -16.585 9.840 10.048 1.00 89.69 204 ARG A C 1
ATOM 1692 O O . ARG A 1 204 ? -17.320 10.612 10.663 1.00 89.69 204 ARG A O 1
ATOM 1699 N N . LYS A 1 205 ? -16.953 9.282 8.895 1.00 90.44 205 LYS A N 1
ATOM 1700 C CA . LYS A 1 205 ? -18.300 9.434 8.322 1.00 90.44 205 LYS A CA 1
ATOM 1701 C C . LYS A 1 205 ? -19.310 8.496 8.992 1.00 90.44 205 LYS A C 1
ATOM 1703 O O . LYS A 1 205 ? -20.460 8.886 9.175 1.00 90.44 205 LYS A O 1
ATOM 1708 N N . ASN A 1 206 ? -18.874 7.305 9.408 1.00 94.12 206 ASN A N 1
ATOM 1709 C CA . ASN A 1 206 ? -19.753 6.227 9.875 1.00 94.12 206 ASN A CA 1
ATOM 1710 C C . ASN A 1 206 ? -19.754 6.004 11.397 1.00 94.12 206 ASN A C 1
ATOM 1712 O O . ASN A 1 206 ? -20.579 5.238 11.894 1.00 94.12 206 ASN A O 1
ATOM 1716 N N . PHE A 1 207 ? -18.893 6.692 12.160 1.00 95.81 207 PHE A N 1
ATOM 1717 C CA . PHE A 1 207 ? -18.738 6.446 13.599 1.00 95.81 207 PHE A CA 1
ATOM 1718 C C . PHE A 1 207 ? -20.039 6.559 14.386 1.00 95.81 207 PHE A C 1
ATOM 1720 O O . PHE A 1 207 ? -20.185 5.867 15.380 1.00 95.81 207 PHE A O 1
ATOM 1727 N N . LYS A 1 208 ? -20.974 7.434 13.988 1.00 94.25 208 LYS A N 1
ATOM 1728 C CA . LYS A 1 208 ? -22.225 7.620 14.734 1.00 94.25 208 LYS A CA 1
ATOM 1729 C C . LYS A 1 208 ? -23.056 6.351 14.733 1.00 94.25 208 LYS A C 1
ATOM 1731 O O . LYS A 1 208 ? -23.454 5.916 15.801 1.00 94.25 208 LYS A O 1
ATOM 1736 N N . SER A 1 209 ? -23.230 5.736 13.566 1.00 94.88 209 SER A N 1
ATOM 1737 C CA . SER A 1 209 ? -23.972 4.485 13.433 1.00 94.88 209 SER A CA 1
ATOM 1738 C C . SER A 1 209 ? -23.315 3.365 14.238 1.00 94.88 209 SER A C 1
ATOM 1740 O O . SER A 1 209 ? -24.004 2.602 14.899 1.00 94.88 209 SER A O 1
ATOM 1742 N N . ILE A 1 210 ? -21.980 3.289 14.222 1.00 96.44 210 ILE A N 1
ATOM 1743 C CA . ILE A 1 210 ? -21.233 2.304 15.017 1.00 96.44 210 ILE A CA 1
ATOM 1744 C C . ILE A 1 210 ? -21.425 2.583 16.513 1.00 96.44 210 ILE A C 1
ATOM 1746 O O . ILE A 1 210 ? -21.766 1.682 17.265 1.00 96.44 210 ILE A O 1
ATOM 1750 N N . PHE A 1 211 ? -21.273 3.835 16.947 1.00 96.44 211 PHE A N 1
ATOM 1751 C CA . PHE A 1 211 ? -21.457 4.235 18.341 1.00 96.44 211 PHE A CA 1
ATOM 1752 C C . PHE A 1 211 ? -22.876 3.902 18.823 1.00 96.44 211 PHE A C 1
ATOM 1754 O O . PHE A 1 211 ? -23.028 3.289 19.871 1.00 96.44 211 PHE A O 1
ATOM 1761 N N . GLU A 1 212 ? -23.905 4.240 18.046 1.00 95.12 212 GLU A N 1
ATOM 1762 C CA . GLU A 1 212 ? -25.304 3.920 18.357 1.00 95.12 212 GLU A CA 1
ATOM 1763 C C . GLU A 1 212 ? -25.527 2.411 18.526 1.00 95.12 212 GLU A C 1
ATOM 1765 O O . GLU A 1 212 ? -26.220 2.009 19.457 1.00 95.12 212 GLU A O 1
ATOM 1770 N N . LEU A 1 213 ? -24.894 1.572 17.698 1.00 95.31 213 LEU A N 1
ATOM 1771 C CA . LEU A 1 213 ? -24.942 0.114 17.854 1.00 95.31 213 LEU A CA 1
ATOM 1772 C C . LEU A 1 213 ? -24.259 -0.357 19.148 1.00 95.31 213 LEU A C 1
ATOM 1774 O O . LEU A 1 213 ? -24.802 -1.218 19.834 1.00 95.31 213 LEU A O 1
ATOM 1778 N N . GLU A 1 214 ? -23.125 0.232 19.530 1.00 95.19 214 GLU A N 1
ATOM 1779 C CA . GLU A 1 214 ? -22.429 -0.124 20.780 1.00 95.19 214 GLU A CA 1
ATOM 1780 C C . GLU A 1 214 ? -23.196 0.293 22.046 1.00 95.19 214 GLU A C 1
ATOM 1782 O O . GLU A 1 214 ? -22.997 -0.293 23.109 1.00 95.19 214 GLU A O 1
ATOM 1787 N N . ILE A 1 215 ? -24.063 1.309 21.964 1.00 94.69 215 ILE A N 1
ATOM 1788 C CA . ILE A 1 215 ? -24.842 1.806 23.113 1.00 94.69 215 ILE A CA 1
ATOM 1789 C C . ILE A 1 215 ? -26.317 1.418 23.074 1.00 94.69 215 ILE A C 1
ATOM 1791 O O . ILE A 1 215 ? -27.055 1.800 23.979 1.00 94.69 215 ILE A O 1
ATOM 1795 N N . CYS A 1 216 ? -26.760 0.660 22.069 1.00 93.00 216 CYS A N 1
ATOM 1796 C CA . CYS A 1 216 ? -28.179 0.343 21.901 1.00 93.00 216 CYS A CA 1
ATOM 1797 C C . CYS A 1 216 ? -28.771 -0.502 23.039 1.00 93.00 216 CYS A C 1
ATOM 1799 O O . CYS A 1 216 ? -29.985 -0.510 23.225 1.00 93.00 216 CYS A O 1
ATOM 1801 N N . GLU A 1 217 ? -27.925 -1.176 23.822 1.00 90.38 217 GLU A N 1
ATOM 1802 C CA . GLU A 1 217 ? -28.329 -1.930 25.014 1.00 90.38 217 GLU A CA 1
ATOM 1803 C C . GLU A 1 217 ? -28.521 -1.040 26.260 1.00 90.38 217 GLU A C 1
ATOM 1805 O O . GLU A 1 217 ? -29.016 -1.517 27.281 1.00 90.38 217 GLU A O 1
ATOM 1810 N N . LEU A 1 218 ? -28.138 0.243 26.202 1.00 92.88 218 LEU A N 1
ATOM 1811 C CA . LEU A 1 218 ? -28.305 1.200 27.298 1.00 92.88 218 LEU A CA 1
ATOM 1812 C C . LEU A 1 218 ? -29.668 1.886 27.240 1.00 92.88 218 LEU A C 1
ATOM 1814 O O . LEU A 1 218 ? -30.163 2.203 26.158 1.00 92.88 218 LEU A O 1
ATOM 1818 N N . ASP A 1 219 ? -30.210 2.225 28.412 1.00 94.06 219 ASP A N 1
ATOM 1819 C CA . ASP A 1 219 ? -31.379 3.100 28.518 1.00 94.06 219 ASP A CA 1
ATOM 1820 C C . ASP A 1 219 ? -31.131 4.414 27.753 1.00 94.06 219 ASP A C 1
ATOM 1822 O O . ASP A 1 219 ? -30.109 5.072 27.958 1.00 94.06 219 ASP A O 1
ATOM 1826 N N . GLU A 1 220 ? -32.073 4.832 26.899 1.00 91.38 220 GLU A N 1
ATOM 1827 C CA . GLU A 1 220 ? -31.928 6.028 26.046 1.00 91.38 220 GLU A CA 1
ATOM 1828 C C . GLU A 1 220 ? -31.620 7.305 26.851 1.00 91.38 220 GLU A C 1
ATOM 1830 O O . GLU A 1 220 ? -30.863 8.169 26.405 1.00 91.38 220 GLU A O 1
ATOM 1835 N N . ASP A 1 221 ? -32.133 7.405 28.082 1.00 93.81 221 ASP A N 1
ATOM 1836 C CA . ASP A 1 221 ? -31.873 8.526 28.995 1.00 93.81 221 ASP A CA 1
ATOM 1837 C C . ASP A 1 221 ? -30.403 8.614 29.450 1.00 93.81 221 ASP A C 1
ATOM 1839 O O . ASP A 1 221 ? -29.943 9.676 29.888 1.00 93.81 221 ASP A O 1
ATOM 1843 N N . MET A 1 222 ? -29.652 7.512 29.351 1.00 93.25 222 MET A N 1
ATOM 1844 C CA . MET A 1 222 ? -28.222 7.463 29.652 1.00 93.25 222 MET A CA 1
ATOM 1845 C C . MET A 1 222 ? -27.350 7.852 28.459 1.00 93.25 222 MET A C 1
ATOM 1847 O O . MET A 1 222 ? -26.155 8.096 28.647 1.00 93.25 222 MET A O 1
ATOM 1851 N N . TRP A 1 223 ? -27.900 7.926 27.244 1.00 94.25 223 TRP A N 1
ATOM 1852 C CA . TRP A 1 223 ? -27.096 8.168 26.052 1.00 94.25 223 TRP A CA 1
ATOM 1853 C C . TRP A 1 223 ? -26.413 9.542 26.107 1.00 94.25 223 TRP A C 1
ATOM 1855 O O . TRP A 1 223 ? -27.002 10.539 26.553 1.00 94.25 223 TRP A O 1
ATOM 1865 N N . PRO A 1 224 ? -25.165 9.660 25.615 1.00 92.25 224 PRO A N 1
ATOM 1866 C CA . PRO A 1 224 ? -24.534 10.961 25.492 1.00 92.25 224 PRO A CA 1
ATOM 1867 C C . PRO A 1 224 ? -25.374 11.873 24.592 1.00 92.25 224 PRO A C 1
ATOM 1869 O O . PRO A 1 224 ? -25.625 11.569 23.430 1.00 92.25 224 PRO A O 1
ATOM 1872 N N . LYS A 1 225 ? -25.739 13.058 25.096 1.00 90.44 225 LYS A N 1
ATOM 1873 C CA . LYS A 1 225 ? -26.574 14.034 24.361 1.00 90.44 225 LYS A CA 1
ATOM 1874 C C . LYS A 1 225 ? -26.006 14.454 23.002 1.00 90.44 225 LYS A C 1
ATOM 1876 O O . LYS A 1 225 ? -26.724 15.012 22.177 1.00 90.44 225 LYS A O 1
ATOM 1881 N N . LYS A 1 226 ? -24.698 14.280 22.797 1.00 91.94 226 LYS A N 1
ATOM 1882 C CA . LYS A 1 226 ? -24.018 14.590 21.544 1.00 91.94 226 LYS A CA 1
ATOM 1883 C C . LYS A 1 226 ? -22.946 13.544 21.266 1.00 91.94 226 LYS A C 1
ATOM 1885 O O . LYS A 1 226 ? -21.924 13.512 21.947 1.00 91.94 226 LYS A O 1
ATOM 1890 N N . LEU A 1 227 ? -23.162 12.750 20.223 1.00 90.75 227 LEU A N 1
ATOM 1891 C CA . LEU A 1 227 ? -22.176 11.803 19.713 1.00 90.75 227 LEU A CA 1
ATOM 1892 C C . LEU A 1 227 ? -21.173 12.549 18.823 1.00 90.75 227 LEU A C 1
ATOM 1894 O O . LEU A 1 227 ? -21.519 13.067 17.755 1.00 90.75 227 LEU A O 1
ATOM 1898 N N . THR A 1 228 ? -19.929 12.648 19.288 1.00 93.69 228 THR A N 1
ATOM 1899 C CA . THR A 1 228 ? -18.803 13.243 18.553 1.00 93.69 228 THR A CA 1
ATOM 1900 C C . THR A 1 228 ? -17.729 12.193 18.305 1.00 93.69 228 THR A C 1
ATOM 1902 O O . THR A 1 228 ? -17.599 11.249 19.082 1.00 93.69 228 THR A O 1
ATOM 1905 N N . PHE A 1 229 ? -16.937 12.368 17.245 1.00 92.94 229 PHE A N 1
ATOM 1906 C CA . PHE A 1 229 ? -15.873 11.418 16.913 1.00 92.94 229 PHE A CA 1
ATOM 1907 C C . PHE A 1 229 ? -14.829 11.316 18.033 1.00 92.94 229 PHE A C 1
ATOM 1909 O O . PHE A 1 229 ? -14.447 10.227 18.428 1.00 92.94 229 PHE A O 1
ATOM 1916 N N . THR A 1 230 ? -14.477 12.441 18.658 1.00 93.56 230 THR A N 1
ATOM 1917 C CA . THR A 1 230 ? -13.577 12.459 19.821 1.00 93.56 230 THR A CA 1
ATOM 1918 C C . THR A 1 230 ? -14.118 11.655 21.006 1.00 93.56 230 THR A C 1
ATOM 1920 O O . THR A 1 230 ? -13.347 11.029 21.724 1.00 93.56 230 THR A O 1
ATOM 1923 N N . LEU A 1 231 ? -15.436 11.670 21.245 1.00 93.62 231 LEU A N 1
ATOM 1924 C CA . LEU A 1 231 ? -16.035 10.849 22.300 1.00 93.62 231 LEU A CA 1
ATOM 1925 C C . LEU A 1 231 ? -16.018 9.365 21.918 1.00 93.62 231 LEU A C 1
ATOM 1927 O O . LEU A 1 231 ? -15.753 8.527 22.771 1.00 93.62 231 LEU A O 1
ATOM 1931 N N . PHE A 1 232 ? -16.254 9.059 20.642 1.00 97.06 232 PHE A N 1
ATOM 1932 C CA . PHE A 1 232 ? -16.146 7.705 20.111 1.00 97.06 232 PHE A CA 1
ATOM 1933 C C . PHE A 1 232 ? -14.734 7.135 20.305 1.00 97.06 232 PHE A C 1
ATOM 1935 O O . PHE A 1 232 ? -14.599 6.088 20.923 1.00 97.06 232 PHE A O 1
ATOM 1942 N N . GLU A 1 233 ? -13.682 7.860 19.912 1.00 95.06 233 GLU A N 1
ATOM 1943 C CA . GLU A 1 233 ? -12.280 7.441 20.114 1.00 95.06 233 GLU A CA 1
ATOM 1944 C C . GLU A 1 233 ? -11.896 7.316 21.597 1.00 95.06 233 GLU A C 1
ATOM 1946 O O . GLU A 1 233 ? -11.014 6.543 21.967 1.00 95.06 233 GLU A O 1
ATOM 1951 N N . LYS A 1 234 ? -12.565 8.070 22.475 1.00 95.94 234 LYS A N 1
ATOM 1952 C CA . LYS A 1 234 ? -12.387 7.951 23.926 1.00 95.94 234 LYS A CA 1
ATOM 1953 C C . LYS A 1 234 ? -12.997 6.658 24.471 1.00 95.94 234 LYS A C 1
ATOM 1955 O O . LYS A 1 234 ? -12.457 6.047 25.395 1.00 95.94 234 LYS A O 1
ATOM 1960 N N . TYR A 1 235 ? -14.157 6.278 23.946 1.00 97.94 235 TYR A N 1
ATOM 1961 C CA . TYR A 1 235 ? -14.953 5.157 24.442 1.00 97.94 235 TYR A CA 1
ATOM 1962 C C . TYR A 1 235 ? -14.610 3.833 23.765 1.00 97.94 235 TYR A C 1
ATOM 1964 O O . TYR A 1 235 ? -14.786 2.783 24.381 1.00 97.94 235 TYR A O 1
ATOM 1972 N N . PHE A 1 236 ? -14.044 3.866 22.562 1.00 98.00 236 PHE A N 1
ATOM 1973 C CA . PHE A 1 236 ? -13.724 2.670 21.798 1.00 98.00 236 PHE A CA 1
ATOM 1974 C C . PHE A 1 236 ? -12.356 2.771 21.131 1.00 98.00 236 PHE A C 1
ATOM 1976 O O . PHE A 1 236 ? -12.000 3.783 20.530 1.00 98.00 236 PHE A O 1
ATOM 1983 N N . PHE A 1 237 ? -11.611 1.673 21.197 1.00 97.50 237 PHE A N 1
ATOM 1984 C CA . PHE A 1 237 ? -10.454 1.426 20.353 1.00 97.50 237 PHE A CA 1
ATOM 1985 C C . PHE A 1 237 ? -10.914 0.671 19.105 1.00 97.50 237 PHE A C 1
ATOM 1987 O O . PHE A 1 237 ? -11.543 -0.379 19.224 1.00 97.50 237 PHE A O 1
ATOM 1994 N N . VAL A 1 238 ? -10.602 1.191 17.917 1.00 95.88 238 VAL A N 1
ATOM 1995 C CA . VAL A 1 238 ? -10.983 0.565 16.645 1.00 95.88 238 VAL A CA 1
ATOM 1996 C C . VAL A 1 238 ? -9.734 0.106 15.913 1.00 95.88 238 VAL A C 1
ATOM 1998 O O . VAL A 1 238 ? -8.859 0.914 15.603 1.00 95.88 238 VAL A O 1
ATOM 2001 N N . ARG A 1 239 ? -9.666 -1.192 15.615 1.00 93.50 239 ARG A N 1
ATOM 2002 C CA . ARG A 1 239 ? -8.616 -1.787 14.777 1.00 93.50 239 ARG A CA 1
ATOM 2003 C C . ARG A 1 239 ? -9.225 -2.333 13.492 1.00 93.50 239 ARG A C 1
ATOM 2005 O O . ARG A 1 239 ? -10.264 -2.983 13.550 1.00 93.50 239 ARG A O 1
ATOM 2012 N N . ARG A 1 240 ? -8.566 -2.091 12.361 1.00 90.56 240 ARG A N 1
ATOM 2013 C CA . ARG A 1 240 ? -8.903 -2.680 11.060 1.00 90.56 240 ARG A CA 1
ATOM 2014 C C . ARG A 1 240 ? -8.112 -3.976 10.865 1.00 90.56 240 ARG A C 1
ATOM 2016 O O . ARG A 1 240 ? -6.963 -4.064 11.291 1.00 90.56 240 ARG A O 1
ATOM 2023 N N . LEU A 1 241 ? -8.742 -4.971 10.257 1.00 89.12 241 LEU A N 1
ATOM 2024 C CA . LEU A 1 241 ? -8.137 -6.183 9.722 1.00 89.12 241 LEU A CA 1
ATOM 2025 C C . LEU A 1 241 ? -8.498 -6.259 8.237 1.00 89.12 241 LEU A C 1
ATOM 2027 O O . LEU A 1 241 ? -9.663 -6.085 7.879 1.00 89.12 241 LEU A O 1
ATOM 2031 N N . GLU A 1 242 ? -7.500 -6.512 7.402 1.00 80.88 242 GLU A N 1
ATOM 2032 C CA . GLU A 1 242 ? -7.653 -6.624 5.951 1.00 80.88 242 GLU A CA 1
ATOM 2033 C C . GLU A 1 242 ? -8.104 -8.026 5.529 1.00 80.88 242 GLU A C 1
ATOM 2035 O O . GLU A 1 242 ? -7.939 -8.999 6.275 1.00 80.88 242 GLU A O 1
ATOM 2040 N N . MET A 1 243 ? -8.623 -8.123 4.301 1.00 69.31 243 MET A N 1
ATOM 2041 C CA . MET A 1 243 ? -8.937 -9.388 3.622 1.00 69.31 243 MET A CA 1
ATOM 2042 C C . MET A 1 243 ? -9.887 -10.296 4.423 1.00 69.31 243 MET A C 1
ATOM 2044 O O . MET A 1 243 ? -9.666 -11.502 4.586 1.00 69.31 243 MET A O 1
ATOM 2048 N N . GLY A 1 244 ? -10.974 -9.715 4.933 1.00 69.19 244 GLY A N 1
ATOM 2049 C CA . GLY A 1 244 ? -12.088 -10.470 5.484 1.00 69.19 244 GLY A CA 1
ATOM 2050 C C . GLY A 1 244 ? -12.858 -11.174 4.370 1.00 69.19 244 GLY A C 1
ATOM 2051 O O . GLY A 1 244 ? -13.628 -10.547 3.647 1.00 69.19 244 GLY A O 1
ATOM 2052 N N . TYR A 1 245 ? -12.677 -12.489 4.248 1.00 65.31 245 TYR A N 1
ATOM 2053 C CA . TYR A 1 245 ? -13.474 -13.298 3.327 1.00 65.31 245 TYR A CA 1
ATOM 2054 C C . TYR A 1 245 ? -14.876 -13.510 3.902 1.00 65.31 245 TYR A C 1
ATOM 2056 O O . TYR A 1 245 ? -15.078 -14.354 4.783 1.00 65.31 245 TYR A O 1
ATOM 2064 N N . ASP A 1 246 ? -15.849 -12.749 3.404 1.00 68.62 246 ASP A N 1
ATOM 2065 C CA . ASP A 1 246 ? -17.259 -13.019 3.658 1.00 68.62 246 ASP A CA 1
ATOM 2066 C C . ASP A 1 246 ? -17.693 -14.215 2.795 1.00 68.62 246 ASP A C 1
ATOM 2068 O O . ASP A 1 246 ? -17.913 -14.097 1.591 1.00 68.62 246 ASP A O 1
ATOM 2072 N N . LEU A 1 247 ? -17.736 -15.400 3.415 1.00 63.09 247 LEU A N 1
ATOM 2073 C CA . LEU A 1 247 ? -18.081 -16.670 2.761 1.00 63.09 247 LEU A CA 1
ATOM 2074 C C . LEU A 1 247 ? -19.597 -16.882 2.618 1.00 63.09 247 LEU A C 1
ATOM 2076 O O . LEU A 1 247 ? -20.037 -18.002 2.334 1.00 63.09 247 LEU A O 1
ATOM 2080 N N . LEU A 1 248 ? -20.414 -15.863 2.887 1.00 59.62 248 LEU A N 1
ATOM 2081 C CA . LEU A 1 248 ? -21.852 -15.971 2.697 1.00 59.62 248 LEU A CA 1
ATOM 2082 C C . LEU A 1 248 ? -22.178 -16.063 1.205 1.00 59.62 248 LEU A C 1
ATOM 2084 O O . LEU A 1 248 ? -21.756 -15.247 0.396 1.00 59.62 248 LEU A O 1
ATOM 2088 N N . SER A 1 249 ? -22.989 -17.059 0.856 1.00 55.22 249 SER A N 1
ATOM 2089 C CA . SER A 1 249 ? -23.414 -17.318 -0.521 1.00 55.22 249 SER A CA 1
ATOM 2090 C C . SER A 1 249 ? -24.296 -16.214 -1.117 1.00 55.22 249 SER A C 1
ATOM 2092 O O . SER A 1 249 ? -24.436 -16.150 -2.334 1.00 55.22 249 SER A O 1
ATOM 2094 N N . GLU A 1 250 ? -24.912 -15.372 -0.280 1.00 50.69 250 GLU A N 1
ATOM 2095 C CA . GLU A 1 250 ? -25.753 -14.244 -0.691 1.00 50.69 250 GLU A CA 1
ATOM 2096 C C . GLU A 1 250 ? -25.571 -13.048 0.272 1.00 50.69 250 GLU A C 1
ATOM 2098 O O . GLU A 1 250 ? -25.348 -13.265 1.468 1.00 50.69 250 GLU A O 1
ATOM 2103 N N . PRO A 1 251 ? -25.693 -11.789 -0.203 1.00 55.69 251 PRO A N 1
ATOM 2104 C CA . PRO A 1 251 ? -25.599 -10.598 0.642 1.00 55.69 251 PRO A CA 1
ATOM 2105 C C . PRO A 1 251 ? -26.713 -10.546 1.696 1.00 55.69 251 PRO A C 1
ATOM 2107 O O . PRO A 1 251 ? -27.879 -10.798 1.393 1.00 55.69 251 PRO A O 1
ATOM 2110 N N . ILE A 1 252 ? -26.394 -10.124 2.924 1.00 54.84 252 ILE A N 1
ATOM 2111 C CA . ILE A 1 252 ? -27.421 -9.822 3.931 1.00 54.84 252 ILE A CA 1
ATOM 2112 C C . ILE A 1 252 ? -28.081 -8.484 3.573 1.00 54.84 252 ILE A C 1
ATOM 2114 O O . ILE A 1 252 ? -27.495 -7.416 3.760 1.00 54.84 252 ILE A O 1
ATOM 2118 N N . TYR A 1 253 ? -29.317 -8.530 3.085 1.00 50.91 253 TYR A N 1
ATOM 2119 C CA . TYR A 1 253 ? -30.160 -7.345 2.938 1.00 50.91 253 TYR A CA 1
ATOM 2120 C C . TYR A 1 253 ? -30.818 -7.012 4.287 1.00 50.91 253 TYR A C 1
ATOM 2122 O O . TYR A 1 253 ? -31.376 -7.893 4.938 1.00 50.91 253 TYR A O 1
ATOM 2130 N N . LYS A 1 254 ? -30.753 -5.746 4.723 1.00 38.94 254 LYS A N 1
ATOM 2131 C CA . LYS A 1 254 ? -31.591 -5.254 5.831 1.00 38.94 254 LYS A CA 1
ATOM 2132 C C . LYS A 1 254 ? -33.032 -5.120 5.327 1.00 38.94 254 LYS A C 1
ATOM 2134 O O . LYS A 1 254 ? -33.240 -4.436 4.326 1.00 38.94 254 LYS A O 1
ATOM 2139 N N . GLU A 1 255 ? -33.981 -5.765 6.008 1.00 41.09 255 GLU A N 1
ATOM 2140 C CA . GLU A 1 255 ? -35.420 -5.460 5.891 1.00 41.09 255 GLU A CA 1
ATOM 2141 C C . GLU A 1 255 ? -35.748 -4.070 6.452 1.00 41.09 255 GLU A C 1
ATOM 2143 O O . GLU A 1 255 ? -35.100 -3.658 7.447 1.00 41.09 255 GLU A O 1
#

Secondary structure (DSSP, 8-state):
--------TT-----HHHHHHHHHHHHHHH--TTS-GGGGHHHHHHHHHHHHHHHHT-TTHHHHHHHHHHHS---HHHHHHHHHHHHHHHHH-TT--PEEEEEETTT-TTT-EEEEE-HHHHHHHHTTT-SSGGG-S-------------TT-S---TT-EEEEEEEEEE-HHHHHHH------EEEEE---SSTTHHHHHHHHHHHHHHHHHHHTTS-GGGS-SS--HHHHHHHEEEEEEEEEEE--SS-----

Sequence (255 aa):
MKIVKGGKKGAENFDYHSYKEAFLNILKQFQKKSEPATENFHVAVIAWNIGNIKMQGVPGFEFLMETTKTSSGLTKKEWKLMQEMVEYRIKHFSNMPLFIKDIQNADDEENFTLEIIDMDEFIIEGTQDHIGDDFDDEFDDDDFEDDDIDPEIMLQQEGIINRDIIIVTPTEEFLKFSGLDKRESVYFIPEFYDFEMEYKSWLRKNFKSIFELEICELDEDMWPKKLTFTLFEKYFFVRRLEMGYDLLSEPIYKE